Protein AF-A0A7K4FVB5-F1 (afdb_monomer_lite)

pLDDT: mean 84.83, std 17.1, range [35.88, 98.69]

Sequence (310 aa):
MSTEQEVNKKIEEGVKEAFPMADNVDWNEVYQRIIYRYSTPHGLQHVKEELYKLEDEGEIIVHHIKPYNNPVKMQSLNGTPKVIPTNKLWQHKSCGQCGHIPGYPTSVFWMMNKMEIDYMDEPHQTSCTGWNYHASGASNPVALAGVYVRNMWRAYEIDYYPLIHCGTSFGHYKEIRNMIVLHKEIRDKLRPIMRKMDMDIVVPEEVVHYSEWLYTMSKKAVQQKKYDLSKVNAAVHTPCHVYKLVPEDTIYDPDVFQGRRPAAPSGTVQNFGAKLVDYSTWWDCCGFGFRHILTEREFSRSFALFKKVI

Radius of gyration: 21.55 Å; chains: 1; bounding box: 44×65×54 Å

Structure (mmCIF, N/CA/C/O backbone):
data_AF-A0A7K4FVB5-F1
#
_entry.id   AF-A0A7K4FVB5-F1
#
loop_
_atom_site.group_PDB
_atom_site.id
_atom_site.type_symbol
_atom_site.label_atom_id
_atom_site.label_alt_id
_atom_site.label_comp_id
_atom_site.label_asym_id
_atom_site.label_entity_id
_atom_site.label_seq_id
_atom_site.pdbx_PDB_ins_code
_atom_site.Cartn_x
_atom_site.Cartn_y
_atom_site.Cartn_z
_atom_site.occupancy
_atom_site.B_iso_or_equiv
_atom_site.auth_seq_id
_atom_site.auth_comp_id
_atom_site.auth_asym_id
_atom_site.auth_atom_id
_atom_site.pdbx_PDB_model_num
ATOM 1 N N . MET A 1 1 ? -12.949 45.606 27.754 1.00 52.50 1 MET A N 1
ATOM 2 C CA . MET A 1 1 ? -13.735 44.500 27.162 1.00 52.50 1 MET A CA 1
ATOM 3 C C . MET A 1 1 ? -14.277 44.816 25.762 1.00 52.50 1 MET A C 1
ATOM 5 O O . MET A 1 1 ? -14.695 43.878 25.110 1.00 52.50 1 MET A O 1
ATOM 9 N N . SER A 1 2 ? -14.237 46.061 25.254 1.00 55.31 2 SER A N 1
ATOM 10 C CA . SER A 1 2 ? -14.774 46.398 23.917 1.00 55.31 2 SER A CA 1
ATOM 11 C C . SER A 1 2 ? -13.782 46.262 22.750 1.00 55.31 2 SER A C 1
ATOM 13 O O . SER A 1 2 ? -14.207 46.065 21.622 1.00 55.31 2 SER A O 1
ATOM 15 N N . THR A 1 3 ? -12.471 46.308 22.993 1.00 63.00 3 THR A N 1
ATOM 16 C CA . THR A 1 3 ? -11.455 46.360 21.924 1.00 63.00 3 THR A CA 1
ATOM 17 C C . THR A 1 3 ? -11.178 45.018 21.248 1.00 63.00 3 THR A C 1
ATOM 19 O O . THR A 1 3 ? -10.959 44.973 20.046 1.00 63.00 3 THR A O 1
ATOM 22 N N . GLU A 1 4 ? -11.221 43.910 21.983 1.00 53.75 4 GLU A N 1
ATOM 23 C CA . GLU A 1 4 ? -10.945 42.576 21.426 1.00 53.75 4 GLU A CA 1
ATOM 24 C C . GLU A 1 4 ? -12.137 42.039 20.617 1.00 53.75 4 GLU A C 1
ATOM 26 O O . GLU A 1 4 ? -11.970 41.422 19.567 1.00 53.75 4 GLU A O 1
ATOM 31 N N . GLN A 1 5 ? -13.358 42.366 21.051 1.00 54.12 5 GLN A N 1
ATOM 32 C CA . GLN A 1 5 ? -14.588 42.036 20.330 1.00 54.12 5 GLN A CA 1
ATOM 33 C C . GLN A 1 5 ? -14.752 42.868 19.052 1.00 54.12 5 GLN A C 1
ATOM 35 O O . GLN A 1 5 ? -15.196 42.331 18.042 1.00 54.12 5 GLN A O 1
ATOM 40 N N . GLU A 1 6 ? -14.354 44.145 19.052 1.00 58.22 6 GLU A N 1
ATOM 41 C CA . GLU A 1 6 ? -14.359 44.971 17.835 1.00 58.22 6 GLU A CA 1
ATOM 42 C C . GLU A 1 6 ? -13.301 44.541 16.815 1.00 58.22 6 GLU A C 1
ATOM 44 O O . GLU A 1 6 ? -13.562 44.588 15.613 1.00 58.22 6 GLU A O 1
ATOM 49 N N . VAL A 1 7 ? -12.128 44.092 17.273 1.00 60.19 7 VAL A N 1
ATOM 50 C CA . VAL A 1 7 ? -11.082 43.563 16.385 1.00 60.19 7 VAL A CA 1
ATOM 51 C C . VAL A 1 7 ? -11.521 42.232 15.774 1.00 60.19 7 VAL A C 1
ATOM 53 O O . VAL A 1 7 ? -11.443 42.081 14.558 1.00 60.19 7 VAL A O 1
ATOM 56 N N . ASN A 1 8 ? -12.080 41.316 16.570 1.00 55.56 8 ASN A N 1
ATOM 57 C CA . ASN A 1 8 ? -12.595 40.043 16.054 1.00 55.56 8 ASN A CA 1
ATOM 58 C C . ASN A 1 8 ? -13.759 40.238 15.078 1.00 55.56 8 ASN A C 1
ATOM 60 O O . ASN A 1 8 ? -13.794 39.593 14.036 1.00 55.56 8 ASN A O 1
ATOM 64 N N . LYS A 1 9 ? -14.660 41.185 15.354 1.00 60.12 9 LYS A N 1
ATOM 65 C CA . LYS A 1 9 ? -15.794 41.478 14.475 1.00 60.12 9 LYS A CA 1
ATOM 66 C C . LYS A 1 9 ? -15.364 42.098 13.140 1.00 60.12 9 LYS A C 1
ATOM 68 O O . LYS A 1 9 ? -15.872 41.701 12.100 1.00 60.12 9 LYS A O 1
ATOM 73 N N . LYS A 1 10 ? -14.382 43.009 13.141 1.00 61.38 10 LYS A N 1
ATOM 74 C CA . LYS A 1 10 ? -13.818 43.567 11.895 1.00 61.38 10 LYS A CA 1
ATOM 75 C C . LYS A 1 10 ? -13.057 42.527 11.071 1.00 61.38 10 LYS A C 1
ATOM 77 O O . LYS A 1 10 ? -13.060 42.609 9.846 1.00 61.38 10 LYS A O 1
ATOM 82 N N . ILE A 1 11 ? -12.425 41.557 11.730 1.00 50.28 11 ILE A N 1
ATOM 83 C CA . ILE A 1 11 ? -11.783 40.421 11.062 1.00 50.28 11 ILE A CA 1
ATOM 84 C C . ILE A 1 11 ? -12.850 39.500 10.447 1.00 50.28 11 ILE A C 1
ATOM 86 O O . ILE A 1 11 ? -12.731 39.151 9.279 1.00 50.28 11 ILE A O 1
ATOM 90 N N . GLU A 1 12 ? -13.926 39.172 11.168 1.00 51.28 12 GLU A N 1
ATOM 91 C CA . GLU A 1 12 ? -15.038 38.357 10.647 1.00 51.28 12 GLU A CA 1
ATOM 92 C C . GLU A 1 12 ? -15.775 39.020 9.473 1.00 51.28 12 GLU A C 1
ATOM 94 O O . GLU A 1 12 ? -16.108 38.356 8.490 1.00 51.28 12 GLU A O 1
ATOM 99 N N . GLU A 1 13 ? -16.014 40.329 9.547 1.00 56.88 13 GLU A N 1
ATOM 100 C CA . GLU A 1 13 ? -16.689 41.089 8.489 1.00 56.88 13 GLU A CA 1
ATOM 101 C C . GLU A 1 13 ? -15.798 41.231 7.242 1.00 56.88 13 GLU A C 1
ATOM 103 O O . GLU A 1 13 ? -16.275 41.001 6.131 1.00 56.88 13 GLU A O 1
ATOM 108 N N . GLY A 1 14 ? -14.489 41.471 7.410 1.00 51.47 14 GLY A N 1
ATOM 109 C CA . GLY A 1 14 ? -13.530 41.480 6.297 1.00 51.47 14 GLY A CA 1
ATOM 110 C C . GLY A 1 14 ? -13.346 40.108 5.632 1.00 51.47 14 GLY A C 1
ATOM 111 O O . GLY A 1 14 ? -13.162 40.026 4.418 1.00 51.47 14 GLY A O 1
ATOM 112 N N . VAL A 1 15 ? -13.453 39.020 6.402 1.00 41.53 15 VAL A N 1
ATOM 113 C CA . VAL A 1 15 ? -13.413 37.637 5.890 1.00 41.53 15 VAL A CA 1
ATOM 114 C C . VAL A 1 15 ? -14.676 37.298 5.088 1.00 41.53 15 VAL A C 1
ATOM 116 O O . VAL A 1 15 ? -14.574 36.688 4.024 1.00 41.53 15 VAL A O 1
ATOM 119 N N . LYS A 1 16 ? -15.858 37.737 5.541 1.00 45.44 16 LYS A N 1
ATOM 120 C CA . LYS A 1 16 ? -17.133 37.534 4.827 1.00 45.44 16 LYS A CA 1
ATOM 121 C C . LYS A 1 16 ? -17.240 38.325 3.527 1.00 45.44 16 LYS A C 1
ATOM 123 O O . LYS A 1 16 ? -17.799 37.817 2.558 1.00 45.44 16 LYS A O 1
ATOM 128 N N . GLU A 1 17 ? -16.729 39.552 3.504 1.00 44.94 17 GLU A N 1
ATOM 129 C CA . GLU A 1 17 ? -16.815 40.429 2.332 1.00 44.94 17 GLU A CA 1
ATOM 130 C C . GLU A 1 17 ? -15.841 40.003 1.219 1.00 44.94 17 GLU A C 1
ATOM 132 O O . GLU A 1 17 ? -16.181 40.071 0.038 1.00 44.94 17 GLU A O 1
ATOM 137 N N . ALA A 1 18 ? -14.666 39.475 1.581 1.00 37.28 18 ALA A N 1
ATOM 138 C CA . ALA A 1 18 ? -13.699 38.939 0.623 1.00 37.28 18 ALA A CA 1
ATOM 139 C C . ALA A 1 18 ? -14.075 37.542 0.083 1.00 37.28 18 ALA A C 1
ATOM 141 O O . ALA A 1 18 ? -13.682 37.194 -1.032 1.00 37.28 18 ALA A O 1
ATOM 142 N N . PHE A 1 19 ? -14.841 36.746 0.844 1.00 35.88 19 PHE A N 1
ATOM 143 C CA . PHE A 1 19 ? -15.205 35.371 0.488 1.00 35.88 19 PHE A CA 1
ATOM 144 C C . PHE A 1 19 ? -16.636 35.019 0.945 1.00 35.88 19 PHE A C 1
ATOM 146 O O . PHE A 1 19 ? -16.828 34.436 2.015 1.00 35.88 19 PHE A O 1
ATOM 153 N N . PRO A 1 20 ? -17.666 35.275 0.120 1.00 43.72 20 PRO A N 1
ATOM 154 C CA . PRO A 1 20 ? -19.070 35.128 0.525 1.00 43.72 20 PRO A CA 1
ATOM 155 C C . PRO A 1 20 ? -19.542 33.677 0.781 1.00 43.72 20 PRO A C 1
ATOM 157 O O . PRO A 1 20 ? -20.712 33.470 1.086 1.00 43.72 20 PRO A O 1
ATOM 160 N N . MET A 1 21 ? -18.658 32.671 0.677 1.00 41.59 21 MET A N 1
ATOM 161 C CA . MET A 1 21 ? -18.932 31.242 0.940 1.00 41.59 21 MET A CA 1
ATOM 162 C C . MET A 1 21 ? -17.922 30.603 1.930 1.00 41.59 21 MET A C 1
ATOM 164 O O . MET A 1 21 ? -17.774 29.383 1.967 1.00 41.59 21 MET A O 1
ATOM 168 N N . ALA A 1 22 ? -17.218 31.416 2.731 1.00 40.19 22 ALA A N 1
ATOM 169 C CA . ALA A 1 22 ? -16.120 31.013 3.626 1.00 40.19 22 ALA A CA 1
ATOM 170 C C . ALA A 1 22 ? -16.503 30.268 4.922 1.00 40.19 22 ALA A C 1
ATOM 172 O O . ALA A 1 22 ? -15.616 29.924 5.701 1.00 40.19 22 ALA A O 1
ATOM 173 N N . ASP A 1 23 ? -17.774 29.937 5.156 1.00 44.25 23 ASP A N 1
ATOM 174 C CA . ASP A 1 23 ? -18.163 29.181 6.360 1.00 44.25 23 ASP A CA 1
ATOM 175 C C . ASP A 1 23 ? -17.651 27.721 6.356 1.00 44.25 23 ASP A C 1
ATOM 177 O O . ASP A 1 23 ? -17.775 27.013 7.353 1.00 44.25 23 ASP A O 1
ATOM 181 N N . ASN A 1 24 ? -17.010 27.268 5.271 1.00 45.16 24 ASN A N 1
ATOM 182 C CA . ASN A 1 24 ? -16.438 25.929 5.144 1.00 45.16 24 ASN A CA 1
ATOM 183 C C . ASN A 1 24 ? -14.957 25.957 4.719 1.00 45.16 24 ASN A C 1
ATOM 185 O O . ASN A 1 24 ? -14.620 25.548 3.616 1.00 45.16 24 ASN A O 1
ATOM 189 N N . VAL A 1 25 ? -14.091 26.353 5.660 1.00 40.66 25 VAL A N 1
ATOM 190 C CA . VAL A 1 25 ? -12.654 26.001 5.766 1.00 40.66 25 VAL A CA 1
ATOM 191 C C . VAL A 1 25 ? -11.723 26.498 4.640 1.00 40.66 25 VAL A C 1
ATOM 193 O O . VAL A 1 25 ? -11.871 26.154 3.471 1.00 40.66 25 VAL A O 1
ATOM 196 N N . ASP A 1 26 ? -10.666 27.228 5.015 1.00 44.72 26 ASP A N 1
ATOM 197 C CA . ASP A 1 26 ? -9.562 27.577 4.109 1.00 44.72 26 ASP A CA 1
ATOM 198 C C . ASP A 1 26 ? -8.655 26.361 3.856 1.00 44.72 26 ASP A C 1
ATOM 200 O O . ASP A 1 26 ? -7.779 26.001 4.649 1.00 44.72 26 ASP A O 1
ATOM 204 N N . TRP A 1 27 ? -8.900 25.705 2.724 1.00 43.47 27 TRP A N 1
ATOM 205 C CA . TRP A 1 27 ? -8.143 24.551 2.262 1.00 43.47 27 TRP A CA 1
ATOM 206 C C . TRP A 1 27 ? -6.742 24.899 1.768 1.00 43.47 27 TRP A C 1
ATOM 208 O O . TRP A 1 27 ? -5.901 24.006 1.774 1.00 43.47 27 TRP A O 1
ATOM 218 N N . ASN A 1 28 ? -6.442 26.146 1.393 1.00 39.09 28 ASN A N 1
ATOM 219 C CA . ASN A 1 28 ? -5.178 26.474 0.734 1.00 39.09 28 ASN A CA 1
ATOM 220 C C . ASN A 1 28 ? -3.990 26.508 1.703 1.00 39.09 28 ASN A C 1
ATOM 222 O O . ASN A 1 28 ? -2.900 26.088 1.321 1.00 39.09 28 ASN A O 1
ATOM 226 N N . GLU A 1 29 ? -4.164 26.894 2.969 1.00 38.34 29 GLU A N 1
ATOM 227 C CA . GLU A 1 29 ? -3.054 26.878 3.937 1.00 38.34 29 GLU A CA 1
ATOM 228 C C . GLU A 1 29 ? -2.719 25.457 4.444 1.00 38.34 29 GLU A C 1
ATOM 230 O O . GLU A 1 29 ? -1.552 25.121 4.677 1.00 38.34 29 GLU A O 1
ATOM 235 N N . VAL A 1 30 ? -3.732 24.586 4.551 1.00 40.66 30 VAL A N 1
ATOM 236 C CA . VAL A 1 30 ? -3.574 23.162 4.905 1.00 40.66 30 VAL A CA 1
ATOM 237 C C . VAL A 1 30 ? -3.004 22.366 3.726 1.00 40.66 30 VAL A C 1
ATOM 239 O O . VAL A 1 30 ? -2.099 21.551 3.923 1.00 40.66 30 VAL A O 1
ATOM 242 N N . TYR A 1 31 ? -3.457 22.652 2.499 1.00 41.16 31 TYR A N 1
ATOM 243 C CA . TYR A 1 31 ? -2.903 22.074 1.271 1.00 41.16 31 TYR A CA 1
ATOM 244 C C . TYR A 1 31 ? -1.426 22.422 1.096 1.00 41.16 31 TYR A C 1
ATOM 246 O O . TYR A 1 31 ? -0.596 21.538 0.886 1.00 41.16 31 TYR A O 1
ATOM 254 N N . GLN A 1 32 ? -1.078 23.706 1.207 1.00 38.47 32 GLN A N 1
ATOM 255 C CA . GLN A 1 32 ? 0.267 24.190 0.898 1.00 38.47 32 GLN A CA 1
ATOM 256 C C . GLN A 1 32 ? 1.310 23.666 1.895 1.00 38.47 32 GLN A C 1
ATOM 258 O O . GLN A 1 32 ? 2.417 23.318 1.493 1.00 38.47 32 GLN A O 1
ATOM 263 N N . ARG A 1 33 ? 0.971 23.511 3.184 1.00 36.84 33 ARG A N 1
ATOM 264 C CA . ARG A 1 33 ? 1.915 23.013 4.207 1.00 36.84 33 ARG A CA 1
ATOM 265 C C . ARG A 1 33 ? 2.144 21.495 4.173 1.00 36.84 33 ARG A C 1
ATOM 267 O O . ARG A 1 33 ? 3.200 21.043 4.622 1.00 36.84 33 ARG A O 1
ATOM 274 N N . ILE A 1 34 ? 1.189 20.711 3.664 1.00 41.38 34 ILE A N 1
ATOM 275 C CA . ILE A 1 34 ? 1.280 19.239 3.588 1.00 41.38 34 ILE A CA 1
ATOM 276 C C . ILE A 1 34 ? 1.923 18.791 2.269 1.00 41.38 34 ILE A C 1
ATOM 278 O O . ILE A 1 34 ? 2.768 17.895 2.286 1.00 41.38 34 ILE A O 1
ATOM 282 N N . ILE A 1 35 ? 1.582 19.445 1.155 1.00 42.50 35 ILE A N 1
ATOM 283 C CA . ILE A 1 35 ? 2.110 19.125 -0.176 1.00 42.50 35 ILE A CA 1
ATOM 284 C C . ILE A 1 35 ? 3.575 19.576 -0.290 1.00 42.50 35 ILE A C 1
ATOM 286 O O . ILE A 1 35 ? 4.452 18.736 -0.457 1.00 42.50 35 ILE A O 1
ATOM 290 N N . TYR A 1 36 ? 3.911 20.849 -0.045 1.00 39.25 36 TYR A N 1
ATOM 291 C CA . TYR A 1 36 ? 5.280 21.344 -0.298 1.00 39.25 36 TYR A CA 1
ATOM 292 C C . TYR A 1 36 ? 6.390 20.712 0.553 1.00 39.25 36 TYR A C 1
ATOM 294 O O . TYR A 1 36 ? 7.561 20.793 0.182 1.00 39.25 36 TYR A O 1
ATOM 302 N N . ARG A 1 37 ? 6.064 20.099 1.698 1.00 36.06 37 ARG A N 1
ATOM 303 C CA . ARG A 1 37 ? 7.072 19.483 2.575 1.00 36.06 37 ARG A CA 1
ATOM 304 C C . ARG A 1 37 ? 7.257 17.981 2.336 1.00 36.06 37 ARG A C 1
ATOM 306 O O . ARG A 1 37 ? 8.295 17.456 2.734 1.00 36.06 37 ARG A O 1
ATOM 313 N N . TYR A 1 38 ? 6.282 17.300 1.724 1.00 38.09 38 TYR A N 1
ATOM 314 C CA . TYR A 1 38 ? 6.246 15.831 1.660 1.00 38.09 38 TYR A CA 1
ATOM 315 C C . TYR A 1 38 ? 5.688 15.232 0.356 1.00 38.09 38 TYR A C 1
ATOM 317 O O . TYR A 1 38 ? 5.729 14.013 0.212 1.00 38.09 38 TYR A O 1
ATOM 325 N N . SER A 1 39 ? 5.179 16.013 -0.601 1.00 40.91 39 SER A N 1
ATOM 326 C CA . SER A 1 39 ? 4.776 15.476 -1.905 1.00 40.91 39 SER A CA 1
ATOM 327 C C . SER A 1 39 ? 5.987 15.328 -2.824 1.00 40.91 39 SER A C 1
ATOM 329 O O . SER A 1 39 ? 6.959 16.082 -2.755 1.00 40.91 39 SER A O 1
ATOM 331 N N . THR A 1 40 ? 5.916 14.371 -3.750 1.00 50.12 40 THR A N 1
ATOM 332 C CA . THR A 1 40 ? 6.747 14.403 -4.955 1.00 50.12 40 THR A CA 1
ATOM 333 C C . THR A 1 40 ? 6.664 15.800 -5.587 1.00 50.12 40 THR A C 1
ATOM 335 O O . THR A 1 40 ? 5.553 16.334 -5.643 1.00 50.12 40 THR A O 1
ATOM 338 N N . PRO A 1 41 ? 7.767 16.385 -6.096 1.00 47.06 41 PRO A N 1
ATOM 339 C CA . PRO A 1 41 ? 7.789 17.742 -6.668 1.00 47.06 41 PRO A CA 1
ATOM 340 C C . PRO A 1 41 ? 6.738 18.010 -7.760 1.00 47.06 41 PRO A C 1
ATOM 342 O O . PRO A 1 41 ? 6.491 19.159 -8.108 1.00 47.06 41 PRO A O 1
ATOM 345 N N . HIS A 1 42 ? 6.119 16.951 -8.286 1.00 54.72 42 HIS A N 1
ATOM 346 C CA . HIS A 1 42 ? 5.148 16.984 -9.369 1.00 54.72 42 HIS A CA 1
ATOM 347 C C . HIS A 1 42 ? 3.710 16.569 -8.965 1.00 54.72 42 HIS A C 1
ATOM 349 O O . HIS A 1 42 ? 2.812 16.635 -9.797 1.00 54.72 42 HIS A O 1
ATOM 355 N N . GLY A 1 43 ? 3.463 16.156 -7.710 1.00 76.12 43 GLY A N 1
ATOM 356 C CA . GLY A 1 43 ? 2.157 15.638 -7.246 1.00 76.12 43 GLY A CA 1
ATOM 357 C C . GLY A 1 43 ? 1.794 14.242 -7.791 1.00 76.12 43 GLY A C 1
ATOM 358 O O . GLY A 1 43 ? 2.387 13.765 -8.759 1.00 76.12 43 GLY A O 1
ATOM 359 N N . LEU A 1 44 ? 0.836 13.542 -7.165 1.00 83.50 44 LEU A N 1
ATOM 360 C CA . LEU A 1 44 ? 0.438 12.177 -7.570 1.00 83.50 44 LEU A CA 1
ATOM 361 C C . LEU A 1 44 ? -0.184 12.128 -8.974 1.00 83.50 44 LEU A C 1
ATOM 363 O O . LEU A 1 44 ? 0.009 11.156 -9.703 1.00 83.50 44 LEU A O 1
ATOM 367 N N . GLN A 1 45 ? -0.929 13.169 -9.348 1.00 85.25 45 GLN A N 1
ATOM 368 C CA . GLN A 1 45 ? -1.617 13.244 -10.636 1.00 85.25 45 GLN A CA 1
ATOM 369 C C . GLN A 1 45 ? -0.627 13.199 -11.806 1.00 85.25 45 GLN A C 1
ATOM 371 O O . GLN A 1 45 ? -0.800 12.393 -12.714 1.00 85.25 45 GLN A O 1
ATOM 376 N N . HIS A 1 46 ? 0.459 13.974 -11.728 1.00 88.19 46 HIS A N 1
ATOM 377 C CA . HIS A 1 46 ? 1.520 13.932 -12.732 1.00 88.19 46 HIS A CA 1
ATOM 378 C C . HIS A 1 46 ? 2.153 12.544 -12.831 1.00 88.19 46 HIS A C 1
ATOM 380 O O . HIS A 1 46 ? 2.347 12.036 -13.927 1.00 88.19 46 HIS A O 1
ATOM 386 N N . VAL A 1 47 ? 2.426 11.887 -11.695 1.00 90.69 47 VAL A N 1
ATOM 387 C CA . VAL A 1 47 ? 2.973 10.521 -11.709 1.00 90.69 47 VAL A CA 1
ATOM 388 C C . VAL A 1 47 ? 2.031 9.560 -12.440 1.00 90.69 47 VAL A C 1
ATOM 390 O O . VAL A 1 47 ? 2.504 8.716 -13.191 1.00 90.69 47 VAL A O 1
ATOM 393 N N . LYS A 1 48 ? 0.711 9.671 -12.250 1.00 91.75 48 LYS A N 1
ATOM 394 C CA . LYS A 1 48 ? -0.260 8.831 -12.969 1.00 91.75 48 LYS A CA 1
ATOM 395 C C . LYS A 1 48 ? -0.306 9.146 -14.465 1.00 91.75 48 LYS A C 1
ATOM 397 O O . LYS A 1 48 ? -0.382 8.227 -15.268 1.00 91.75 48 LYS A O 1
ATOM 402 N N . GLU A 1 49 ? -0.235 10.416 -14.847 1.00 94.44 49 GLU A N 1
ATOM 403 C CA . GLU A 1 49 ? -0.184 10.816 -16.258 1.00 94.44 49 GLU A CA 1
ATOM 404 C C . GLU A 1 49 ? 1.073 10.285 -16.952 1.00 94.44 49 GLU A C 1
ATOM 406 O O . GLU A 1 49 ? 0.977 9.696 -18.025 1.00 94.44 49 GLU A O 1
ATOM 411 N N . GLU A 1 50 ? 2.241 10.428 -16.323 1.00 96.19 50 GLU A N 1
ATOM 412 C CA . GLU A 1 50 ? 3.494 9.876 -16.845 1.00 96.19 50 GLU A CA 1
ATOM 413 C C . GLU A 1 50 ? 3.482 8.342 -16.869 1.00 96.19 50 GLU A C 1
ATOM 415 O O . GLU A 1 50 ? 4.012 7.749 -17.802 1.00 96.19 50 GLU A O 1
ATOM 420 N N . LEU A 1 51 ? 2.838 7.681 -15.898 1.00 97.12 51 LEU A N 1
ATOM 421 C CA . LEU A 1 51 ? 2.657 6.226 -15.907 1.00 97.12 51 LEU A CA 1
ATOM 422 C C . LEU A 1 51 ? 1.958 5.765 -17.197 1.00 97.12 51 LEU A C 1
ATOM 424 O O . LEU A 1 51 ? 2.472 4.883 -17.877 1.00 97.12 51 LEU A O 1
ATOM 428 N N . TYR A 1 52 ? 0.826 6.379 -17.554 1.00 97.88 52 TYR A N 1
ATOM 429 C CA . TYR A 1 52 ? 0.079 5.991 -18.755 1.00 97.88 52 TYR A CA 1
ATOM 430 C C . TYR A 1 52 ? 0.790 6.389 -20.053 1.00 97.88 52 TYR A C 1
ATOM 432 O O . TYR A 1 52 ? 0.777 5.617 -21.004 1.00 97.88 52 TYR A O 1
ATOM 440 N N . LYS A 1 53 ? 1.499 7.527 -20.091 1.00 98.19 53 LYS A N 1
ATOM 441 C CA . LYS A 1 53 ? 2.345 7.868 -21.253 1.00 98.19 53 LYS A CA 1
ATOM 442 C C . LYS A 1 53 ? 3.411 6.805 -21.510 1.00 98.19 53 LYS A C 1
ATOM 444 O O . LYS A 1 53 ? 3.618 6.401 -22.647 1.00 98.19 53 LYS A O 1
ATOM 449 N N . LEU A 1 54 ? 4.073 6.332 -20.454 1.00 98.50 54 LEU A N 1
ATOM 450 C CA . LEU A 1 54 ? 5.084 5.282 -20.576 1.00 98.50 54 LEU A CA 1
ATOM 451 C C . LEU A 1 54 ? 4.492 3.945 -21.019 1.00 98.50 54 LEU A C 1
ATOM 453 O O . LEU A 1 54 ? 5.183 3.163 -21.667 1.00 98.50 54 LEU A O 1
ATOM 457 N N . GLU A 1 55 ? 3.244 3.660 -20.662 1.00 98.50 55 GLU A N 1
ATOM 458 C CA . GLU A 1 55 ? 2.535 2.495 -21.182 1.00 98.50 55 GLU A CA 1
ATOM 459 C C . GLU A 1 55 ? 2.254 2.620 -22.680 1.00 98.50 55 GLU A C 1
ATOM 461 O O . GLU A 1 55 ? 2.581 1.702 -23.432 1.00 98.50 55 GLU A O 1
ATOM 466 N N . ASP A 1 56 ? 1.731 3.768 -23.119 1.00 98.38 56 ASP A N 1
ATOM 467 C CA . ASP A 1 56 ? 1.458 4.052 -24.533 1.00 98.38 56 ASP A CA 1
ATOM 468 C C . ASP A 1 56 ? 2.737 3.972 -25.391 1.00 98.38 56 ASP A C 1
ATOM 470 O O . ASP A 1 56 ? 2.710 3.512 -26.534 1.00 98.38 56 ASP A O 1
ATOM 474 N N . GLU A 1 57 ? 3.879 4.376 -24.828 1.00 97.88 57 GLU A N 1
ATOM 475 C CA . GLU A 1 57 ? 5.208 4.273 -25.444 1.00 97.88 57 GLU A CA 1
ATOM 476 C C . GLU A 1 57 ? 5.801 2.848 -25.402 1.00 97.88 57 GLU A C 1
ATOM 478 O O . GLU A 1 57 ? 6.843 2.591 -26.011 1.00 97.88 57 GLU A O 1
ATOM 483 N N . GLY A 1 58 ? 5.170 1.905 -24.692 1.00 97.31 58 GLY A N 1
ATOM 484 C CA . GLY A 1 58 ? 5.676 0.542 -24.496 1.00 97.31 58 GLY A CA 1
ATOM 485 C C . GLY A 1 58 ? 6.903 0.456 -23.578 1.00 97.31 58 GLY A C 1
ATOM 486 O O . GLY A 1 58 ? 7.642 -0.531 -23.602 1.00 97.31 58 GLY A O 1
ATOM 487 N N . GLU A 1 59 ? 7.151 1.490 -22.772 1.00 97.81 59 GLU A N 1
ATOM 488 C CA . GLU A 1 59 ? 8.257 1.567 -21.816 1.00 97.81 59 GLU A CA 1
ATOM 489 C C . GLU A 1 59 ? 7.955 0.821 -20.505 1.00 97.81 59 GLU A C 1
ATOM 491 O O . GLU A 1 59 ? 8.869 0.344 -19.823 1.00 97.81 59 GLU A O 1
ATOM 496 N N . ILE A 1 60 ? 6.688 0.696 -20.130 1.00 98.38 60 ILE A N 1
ATOM 497 C CA . ILE A 1 60 ? 6.255 -0.103 -18.980 1.00 98.38 60 ILE A CA 1
ATOM 498 C C . ILE A 1 60 ? 4.956 -0.832 -19.310 1.00 98.38 60 ILE A C 1
ATOM 500 O O . ILE A 1 60 ? 4.235 -0.459 -20.226 1.00 98.38 60 ILE A O 1
ATOM 504 N N . ILE A 1 61 ? 4.642 -1.851 -18.520 1.00 98.69 61 ILE A N 1
ATOM 505 C CA . ILE A 1 61 ? 3.334 -2.503 -18.510 1.00 98.69 61 ILE A CA 1
ATOM 506 C C . ILE A 1 61 ? 2.571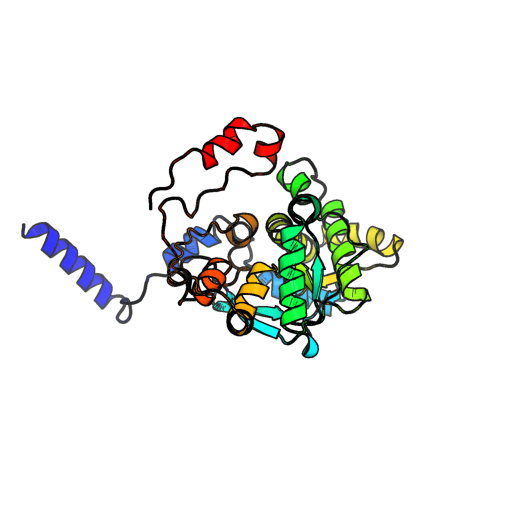 -1.979 -17.296 1.00 98.69 61 ILE A C 1
ATOM 508 O O . ILE A 1 61 ? 3.083 -2.084 -16.173 1.00 98.69 61 ILE A O 1
ATOM 512 N N . VAL A 1 62 ? 1.351 -1.469 -17.475 1.00 98.69 62 VAL A N 1
ATOM 513 C CA . VAL A 1 62 ? 0.503 -1.131 -16.332 1.00 98.69 62 VAL A CA 1
ATOM 514 C C . VAL A 1 62 ? -0.367 -2.329 -15.975 1.00 98.69 62 VAL A C 1
ATOM 516 O O . VAL A 1 62 ? -1.111 -2.889 -16.779 1.00 98.69 62 VAL A O 1
ATOM 519 N N . HIS A 1 63 ? -0.278 -2.761 -14.719 1.00 98.56 63 HIS A N 1
ATOM 520 C CA . HIS A 1 63 ? -1.236 -3.718 -14.186 1.00 98.56 63 HIS A CA 1
ATOM 521 C C . HIS A 1 63 ? -2.507 -2.945 -13.822 1.00 98.56 63 HIS A C 1
ATOM 523 O O . HIS A 1 63 ? -2.592 -2.346 -12.747 1.00 98.56 63 HIS A O 1
ATOM 529 N N . HIS A 1 64 ? -3.471 -2.946 -14.742 1.00 98.38 64 HIS A N 1
ATOM 530 C CA . HIS A 1 64 ? -4.765 -2.284 -14.582 1.00 98.38 64 HIS A CA 1
ATOM 531 C C . HIS A 1 64 ? -5.723 -3.031 -13.656 1.00 98.38 64 HIS A C 1
ATOM 533 O O . HIS A 1 64 ? -5.764 -4.265 -13.646 1.00 98.38 64 HIS A O 1
ATOM 539 N N . ILE A 1 65 ? -6.555 -2.283 -12.930 1.00 98.50 65 ILE A N 1
ATOM 540 C CA . ILE A 1 65 ? -7.709 -2.829 -12.226 1.00 98.50 65 ILE A CA 1
ATOM 541 C C . ILE A 1 65 ? -8.810 -3.060 -13.257 1.00 98.50 65 ILE A C 1
ATOM 543 O O . ILE A 1 65 ? -9.277 -2.147 -13.935 1.00 98.50 65 ILE A O 1
ATOM 547 N N . LYS A 1 66 ? -9.262 -4.304 -13.366 1.00 98.19 66 LYS A N 1
ATOM 548 C CA . LYS A 1 66 ? -10.270 -4.716 -14.343 1.00 98.19 66 LYS A CA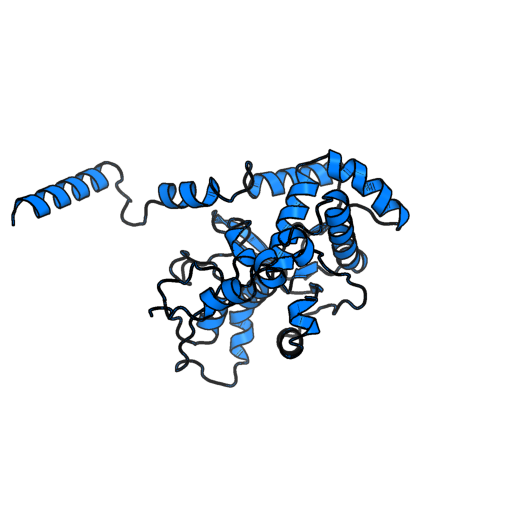 1
ATOM 549 C C . LYS A 1 66 ? -11.657 -4.808 -13.698 1.00 98.19 66 LYS A C 1
ATOM 551 O O . LYS A 1 66 ? -11.771 -4.888 -12.473 1.00 98.19 66 LYS A O 1
ATOM 556 N N . PRO A 1 67 ? -12.744 -4.861 -14.493 1.00 98.25 67 PRO A N 1
ATOM 557 C CA . PRO A 1 67 ? -14.104 -4.926 -13.954 1.00 98.25 67 PRO A CA 1
ATOM 558 C C . PRO A 1 67 ? -14.340 -6.077 -12.965 1.00 98.25 67 PRO A C 1
ATOM 560 O O . PRO A 1 67 ? -15.018 -5.886 -11.959 1.00 98.25 67 PRO A O 1
ATOM 563 N N . TYR A 1 68 ? -13.730 -7.249 -13.184 1.00 97.50 68 TYR A N 1
ATOM 564 C CA . TYR A 1 68 ? -13.872 -8.400 -12.278 1.00 97.50 68 TYR A CA 1
ATOM 565 C C . TYR A 1 68 ? -13.180 -8.222 -10.919 1.00 97.50 68 TYR A C 1
ATOM 567 O O . TYR A 1 68 ? -13.432 -8.997 -9.996 1.00 97.50 68 TYR A O 1
ATOM 575 N N . ASN A 1 69 ? -12.322 -7.208 -10.764 1.00 98.50 69 ASN A N 1
ATOM 576 C CA . ASN A 1 69 ? -11.778 -6.843 -9.462 1.00 98.50 69 ASN A CA 1
ATOM 577 C C . ASN A 1 69 ? -12.802 -6.101 -8.590 1.00 98.50 69 ASN A C 1
ATOM 579 O O . ASN A 1 69 ? -12.481 -5.764 -7.452 1.00 98.50 69 ASN A O 1
ATOM 583 N N . ASN A 1 70 ? -14.016 -5.838 -9.095 1.00 98.12 70 ASN A N 1
ATOM 584 C CA . ASN A 1 70 ? -15.071 -5.089 -8.409 1.00 98.12 70 ASN A CA 1
ATOM 585 C C . ASN A 1 70 ? -14.550 -3.757 -7.824 1.00 98.12 70 ASN A C 1
ATOM 587 O O . ASN A 1 70 ? -14.584 -3.562 -6.604 1.00 98.12 70 ASN A O 1
ATOM 591 N N . PRO A 1 71 ? -13.989 -2.862 -8.657 1.00 98.12 71 PRO A N 1
ATOM 592 C CA . PRO A 1 71 ? -13.357 -1.641 -8.178 1.00 98.12 71 PRO A CA 1
ATOM 593 C C . PRO A 1 71 ? -14.346 -0.700 -7.488 1.00 98.12 71 PRO A C 1
ATOM 595 O O . PRO A 1 71 ? -15.452 -0.465 -7.975 1.00 98.12 71 PRO A O 1
ATOM 598 N N . VAL A 1 72 ? -13.908 -0.090 -6.389 1.00 98.00 72 VAL A N 1
ATOM 599 C CA . VAL A 1 72 ? -14.637 0.964 -5.678 1.00 98.00 72 VAL A CA 1
ATOM 600 C C . VAL A 1 72 ? -13.789 2.228 -5.667 1.00 98.00 72 VAL A C 1
ATOM 602 O O . VAL A 1 72 ? -12.605 2.191 -5.339 1.00 98.00 72 VAL A O 1
ATOM 605 N N . LYS A 1 73 ? -14.391 3.362 -6.027 1.00 96.44 73 LYS A N 1
ATOM 606 C CA . LYS A 1 73 ? -13.723 4.665 -5.983 1.00 96.44 73 LYS A CA 1
ATOM 607 C C . LYS A 1 73 ? -13.808 5.239 -4.574 1.00 96.44 73 LYS A C 1
ATOM 609 O O . LYS A 1 73 ? -14.901 5.359 -4.029 1.00 96.44 73 LYS A O 1
ATOM 614 N N . MET A 1 74 ? -12.664 5.623 -4.028 1.00 93.12 74 MET A N 1
ATOM 615 C CA . MET A 1 74 ? -12.538 6.283 -2.732 1.00 93.12 74 MET A CA 1
ATOM 616 C C . MET A 1 74 ? -11.896 7.654 -2.919 1.00 93.12 74 MET A C 1
ATOM 618 O O . MET A 1 74 ? -11.043 7.836 -3.787 1.00 93.12 74 MET A O 1
ATOM 622 N N . GLN A 1 75 ? -12.295 8.629 -2.111 1.00 87.94 75 GLN A N 1
ATOM 623 C CA . GLN A 1 75 ? -11.731 9.971 -2.186 1.00 87.94 75 GLN A CA 1
ATOM 624 C C . GLN A 1 75 ? -10.284 9.971 -1.676 1.00 87.94 75 GLN A C 1
ATOM 626 O O . GLN A 1 75 ? -9.997 9.409 -0.621 1.00 87.94 75 GLN A O 1
ATOM 631 N N . SER A 1 76 ? -9.367 10.592 -2.420 1.00 84.12 76 SER A N 1
ATOM 632 C CA . SER A 1 76 ? -8.032 10.934 -1.914 1.00 84.12 76 SER A CA 1
ATOM 633 C C . SER A 1 76 ? -8.009 12.347 -1.332 1.00 84.12 76 SER A C 1
ATOM 635 O O . SER A 1 76 ? -8.982 13.094 -1.471 1.00 84.12 76 SER A O 1
ATOM 637 N N . LEU A 1 77 ? -6.884 12.732 -0.718 1.00 77.94 77 LEU A N 1
ATOM 638 C CA . LEU A 1 77 ? -6.705 14.072 -0.148 1.00 77.94 77 LEU A CA 1
ATOM 639 C C . LEU A 1 77 ? -7.048 15.178 -1.152 1.00 77.94 77 LEU A C 1
ATOM 641 O O . LEU A 1 77 ? -7.662 16.171 -0.771 1.00 77.94 77 LEU A O 1
ATOM 645 N N . ASN A 1 78 ? -6.709 14.965 -2.430 1.00 71.94 78 ASN A N 1
ATOM 646 C CA . ASN A 1 78 ? -6.827 15.994 -3.452 1.00 71.94 78 ASN A CA 1
ATOM 647 C C . ASN A 1 78 ? -8.130 15.945 -4.265 1.00 71.94 78 ASN A C 1
ATOM 649 O O . ASN A 1 78 ? -8.237 16.574 -5.315 1.00 71.94 78 ASN A O 1
ATOM 653 N N . GLY A 1 79 ? -9.113 15.155 -3.826 1.00 70.81 79 GLY A N 1
ATOM 654 C CA . GLY A 1 79 ? -10.389 14.977 -4.526 1.00 70.81 79 GLY A CA 1
ATOM 655 C C . GLY A 1 79 ? -10.329 14.029 -5.731 1.00 70.81 79 GLY A C 1
ATOM 656 O O . GLY A 1 79 ? -11.360 13.474 -6.107 1.00 70.81 79 GLY A O 1
ATOM 657 N N . THR A 1 80 ? -9.146 13.751 -6.290 1.00 77.25 80 THR A N 1
ATOM 658 C CA . THR A 1 80 ? -8.969 12.701 -7.306 1.00 77.25 80 THR A CA 1
ATOM 659 C C . THR A 1 80 ? -9.331 11.337 -6.710 1.00 77.25 80 THR A C 1
ATOM 661 O O . THR A 1 80 ? -8.778 10.966 -5.669 1.00 77.25 80 THR A O 1
ATOM 664 N N . PRO A 1 81 ? -10.239 10.558 -7.320 1.00 88.25 81 PRO A N 1
ATOM 665 C CA . PRO A 1 81 ? -10.605 9.261 -6.778 1.00 88.25 81 PRO A CA 1
ATOM 666 C C . PRO A 1 81 ? -9.444 8.272 -6.917 1.00 88.25 81 PRO A C 1
ATOM 668 O O . PRO A 1 81 ? -8.871 8.116 -7.994 1.00 88.25 81 PRO A O 1
ATOM 671 N N . LYS A 1 82 ? -9.139 7.569 -5.829 1.00 94.19 82 LYS A N 1
ATOM 672 C CA . LYS A 1 82 ? -8.303 6.370 -5.834 1.00 94.19 82 LYS A CA 1
ATOM 673 C C . LYS A 1 82 ? -9.188 5.151 -6.059 1.00 94.19 82 LYS A C 1
ATOM 675 O O . LYS A 1 82 ? -10.237 5.026 -5.422 1.00 94.19 82 LYS A O 1
ATOM 680 N N . VAL A 1 83 ? -8.784 4.256 -6.952 1.00 97.19 83 VAL A N 1
ATOM 681 C CA . VAL A 1 83 ? -9.550 3.039 -7.244 1.00 97.19 83 VAL A CA 1
ATOM 682 C C . VAL A 1 83 ? -9.052 1.892 -6.365 1.00 97.19 83 VAL A C 1
ATOM 684 O O . VAL A 1 83 ? -7.877 1.543 -6.378 1.00 97.19 83 VAL A O 1
ATOM 687 N N . ILE A 1 84 ? -9.947 1.304 -5.572 1.00 98.31 84 ILE A N 1
ATOM 688 C CA . ILE A 1 84 ? -9.646 0.177 -4.687 1.00 98.31 84 ILE A CA 1
ATOM 689 C C . ILE A 1 84 ? -10.261 -1.095 -5.295 1.00 98.31 84 ILE A C 1
ATOM 691 O O . ILE A 1 84 ? -11.489 -1.207 -5.334 1.00 98.31 84 ILE A O 1
ATOM 695 N N . PRO A 1 85 ? -9.457 -2.070 -5.759 1.00 98.31 85 PRO A N 1
ATOM 696 C CA . PRO A 1 85 ? -9.961 -3.370 -6.179 1.00 98.31 85 PRO A CA 1
ATOM 697 C C . PRO A 1 85 ? -10.425 -4.137 -4.945 1.00 98.31 85 PRO A C 1
ATOM 699 O O . PRO A 1 85 ? -9.714 -4.190 -3.942 1.00 98.31 85 PRO A O 1
ATOM 702 N N . THR A 1 86 ? -11.613 -4.733 -4.997 1.00 98.31 86 THR A N 1
ATOM 703 C CA . THR A 1 86 ? -12.195 -5.443 -3.851 1.00 98.31 86 THR A CA 1
ATOM 704 C C . THR A 1 86 ? -12.166 -6.963 -3.981 1.00 98.31 86 THR A C 1
ATOM 706 O O . THR A 1 86 ? -12.364 -7.642 -2.973 1.00 98.31 86 THR A O 1
ATOM 709 N N . ASN A 1 87 ? -11.862 -7.487 -5.172 1.00 98.31 87 ASN A N 1
ATOM 710 C CA . ASN A 1 87 ? -11.852 -8.911 -5.498 1.00 98.31 87 ASN A CA 1
ATOM 711 C C . ASN A 1 87 ? -10.669 -9.304 -6.407 1.00 98.31 87 ASN A C 1
ATOM 713 O O . ASN A 1 87 ? -10.070 -8.444 -7.058 1.00 98.31 87 ASN A O 1
ATOM 717 N N . LYS A 1 88 ? -10.354 -10.605 -6.462 1.00 98.31 88 LYS A N 1
ATOM 718 C CA . LYS A 1 88 ? -9.228 -11.195 -7.209 1.00 98.31 88 LYS A CA 1
ATOM 719 C C . LYS A 1 88 ? -7.892 -10.527 -6.862 1.00 98.31 88 LYS A C 1
ATOM 721 O O . LYS A 1 88 ? -7.267 -9.847 -7.678 1.00 98.31 88 LYS A O 1
ATOM 726 N N . LEU A 1 89 ? -7.497 -10.678 -5.596 1.00 98.50 89 LEU A N 1
ATOM 727 C CA . LEU A 1 89 ? -6.399 -9.931 -4.970 1.00 98.50 89 LEU A CA 1
ATOM 728 C C . LEU A 1 89 ? -5.171 -10.798 -4.675 1.00 98.50 89 LEU A C 1
ATOM 730 O O . LEU A 1 89 ? -5.273 -11.842 -4.039 1.00 98.50 89 LEU A O 1
ATOM 734 N N . TRP A 1 90 ? -3.995 -10.329 -5.066 1.00 98.06 90 TRP A N 1
ATOM 735 C CA . TRP A 1 90 ? -2.704 -10.937 -4.774 1.00 98.06 90 TRP A CA 1
ATOM 736 C C . TRP A 1 90 ? -2.161 -10.436 -3.435 1.00 98.06 90 TRP A C 1
ATOM 738 O O . TRP A 1 90 ? -1.902 -9.245 -3.262 1.00 98.06 90 TRP A O 1
ATOM 748 N N . GLN A 1 91 ? -1.999 -11.327 -2.461 1.00 95.81 91 GLN A N 1
ATOM 749 C CA . GLN A 1 91 ? -1.698 -10.944 -1.083 1.00 95.81 91 GLN A CA 1
ATOM 750 C C . GLN A 1 91 ? -0.191 -10.784 -0.866 1.00 95.81 91 GLN A C 1
ATOM 752 O O . GLN A 1 91 ? 0.517 -11.751 -0.591 1.00 95.81 91 GLN A O 1
ATOM 757 N N . HIS A 1 92 ? 0.299 -9.543 -0.914 1.00 95.19 92 HIS A N 1
ATOM 758 C CA . HIS A 1 92 ? 1.681 -9.234 -0.558 1.00 95.19 92 HIS A CA 1
ATOM 759 C C . HIS A 1 92 ? 1.858 -9.216 0.969 1.00 95.19 92 HIS A C 1
ATOM 761 O O . HIS A 1 92 ? 1.634 -8.200 1.645 1.00 95.19 92 HIS A O 1
ATOM 767 N N . LYS A 1 93 ? 2.342 -10.328 1.512 1.00 90.62 93 LYS A N 1
ATOM 768 C CA . LYS A 1 93 ? 2.647 -10.542 2.928 1.00 90.62 93 LYS A CA 1
ATOM 769 C C . LYS A 1 93 ? 3.801 -9.671 3.418 1.00 90.62 93 LYS A C 1
ATOM 771 O O . LYS A 1 93 ? 4.742 -9.333 2.701 1.00 90.62 93 LYS A O 1
ATOM 776 N N . SER A 1 94 ? 3.737 -9.327 4.697 1.00 89.69 94 SER A N 1
ATOM 777 C CA . SER A 1 94 ? 4.776 -8.608 5.431 1.00 89.69 94 SER A CA 1
ATOM 778 C C . SER A 1 94 ? 5.767 -9.578 6.075 1.00 89.69 94 SER A C 1
ATOM 780 O O . SER A 1 94 ? 5.350 -10.432 6.853 1.00 89.69 94 SER A O 1
ATOM 782 N N . CYS A 1 95 ? 7.077 -9.399 5.877 1.00 88.81 95 CYS A N 1
ATOM 783 C CA . CYS A 1 95 ? 8.080 -10.172 6.628 1.00 88.81 95 CYS A CA 1
ATOM 784 C C . CYS A 1 95 ? 7.942 -9.955 8.147 1.00 88.81 95 CYS A C 1
ATOM 786 O O . CYS A 1 95 ? 8.006 -10.899 8.929 1.00 88.81 95 CYS A O 1
ATOM 788 N N . GLY A 1 96 ? 7.708 -8.706 8.565 1.00 83.38 96 GLY A N 1
ATOM 789 C CA . GLY A 1 96 ? 7.513 -8.354 9.969 1.00 83.38 96 GLY A CA 1
ATOM 790 C C . GLY A 1 96 ? 6.175 -8.863 10.499 1.00 83.38 96 GLY A C 1
ATOM 791 O O . GLY A 1 96 ? 6.144 -9.728 11.367 1.00 83.38 96 GLY A O 1
ATOM 792 N N . GLN A 1 97 ? 5.063 -8.357 9.958 1.00 82.56 97 GLN A N 1
ATOM 793 C CA . GLN A 1 97 ? 3.734 -8.636 10.514 1.00 82.56 97 GLN A CA 1
ATOM 794 C C . GLN A 1 97 ? 3.295 -10.081 10.269 1.00 82.56 97 GLN A C 1
ATOM 796 O O . GLN A 1 97 ? 2.859 -10.733 11.207 1.00 82.56 97 GLN A O 1
ATOM 801 N N . CYS A 1 98 ? 3.432 -10.611 9.051 1.00 84.19 98 CYS A N 1
ATOM 802 C CA . CYS A 1 98 ? 2.973 -11.971 8.756 1.00 84.19 98 CYS A CA 1
ATOM 803 C C . CYS A 1 98 ? 3.923 -13.029 9.329 1.00 84.19 98 CYS A C 1
ATOM 805 O O . CYS A 1 98 ? 3.459 -14.096 9.713 1.00 84.19 98 CYS A O 1
ATOM 807 N N . GLY A 1 99 ? 5.224 -12.726 9.425 1.00 84.19 99 GLY A N 1
ATOM 808 C CA . GLY A 1 99 ? 6.215 -13.635 10.007 1.00 84.19 99 GLY A CA 1
ATOM 809 C C . GLY A 1 99 ? 6.187 -13.702 11.537 1.00 84.19 99 GLY A C 1
ATOM 810 O O . GLY A 1 99 ? 6.404 -14.772 12.094 1.00 84.19 99 GLY A O 1
ATOM 811 N N . HIS A 1 100 ? 5.899 -12.588 12.225 1.00 86.50 100 HIS A N 1
ATOM 812 C CA . HIS A 1 100 ? 5.969 -12.519 13.695 1.00 86.50 100 HIS A CA 1
ATOM 813 C C . HIS A 1 100 ? 4.596 -12.455 14.378 1.00 86.50 100 HIS A C 1
ATOM 815 O O . HIS A 1 100 ? 4.490 -12.747 15.566 1.00 86.50 100 HIS A O 1
ATOM 821 N N . ILE A 1 101 ? 3.542 -12.062 13.656 1.00 89.31 101 ILE A N 1
ATOM 822 C CA . ILE A 1 101 ? 2.183 -11.890 14.186 1.00 89.31 101 ILE A CA 1
ATOM 823 C C . ILE A 1 101 ? 1.206 -12.658 13.280 1.00 89.31 101 ILE A C 1
ATOM 825 O O . ILE A 1 101 ? 0.403 -12.050 12.570 1.00 89.31 101 ILE A O 1
ATOM 829 N N . PRO A 1 102 ? 1.236 -14.005 13.280 1.00 85.56 102 PRO A N 1
ATOM 830 C CA . PRO A 1 102 ? 0.467 -14.821 12.333 1.00 85.56 102 PRO A CA 1
ATOM 831 C C . PRO A 1 102 ? -1.053 -14.642 12.467 1.00 85.56 102 PRO A C 1
ATOM 833 O O . PRO A 1 102 ? -1.791 -14.846 11.502 1.00 85.56 102 PRO A O 1
ATOM 836 N N . GLY A 1 103 ? -1.541 -14.191 13.629 1.00 91.69 103 GLY A N 1
ATOM 837 C CA . GLY A 1 103 ? -2.953 -13.846 13.822 1.00 91.69 103 GLY A CA 1
ATOM 838 C C . GLY A 1 103 ? -3.437 -12.716 12.905 1.00 91.69 103 GLY A C 1
ATOM 839 O O . GLY A 1 103 ? -4.621 -12.659 12.579 1.00 91.69 103 GLY A O 1
ATOM 840 N N . TYR A 1 104 ? -2.535 -11.851 12.436 1.00 87.50 104 TYR A N 1
ATOM 841 C CA . TYR A 1 104 ? -2.871 -10.749 11.541 1.00 87.50 104 TYR A CA 1
ATOM 842 C C . TYR A 1 104 ? -3.269 -11.217 10.131 1.00 87.50 104 TYR A C 1
ATOM 844 O O . TYR A 1 104 ? -4.427 -10.998 9.765 1.00 87.50 104 TYR A O 1
ATOM 852 N N . PRO A 1 105 ? -2.405 -11.903 9.347 1.00 89.50 105 PRO A N 1
ATOM 853 C CA . PRO A 1 105 ? -2.816 -12.427 8.044 1.00 89.50 105 PRO A CA 1
ATOM 854 C C . PRO A 1 105 ? -3.963 -13.433 8.183 1.00 89.50 105 PRO A C 1
ATOM 856 O O . PRO A 1 105 ? -4.890 -13.401 7.382 1.00 89.50 105 PRO A O 1
ATOM 859 N N . THR A 1 106 ? -3.977 -14.240 9.253 1.00 92.44 106 THR A N 1
ATOM 860 C CA . THR A 1 106 ? -5.082 -15.174 9.526 1.00 92.44 106 THR A CA 1
ATOM 861 C C . THR A 1 106 ? -6.425 -14.450 9.649 1.00 92.44 106 THR A C 1
ATOM 863 O O . THR A 1 106 ? -7.414 -14.905 9.085 1.00 92.44 106 THR A O 1
ATOM 866 N N . SER A 1 107 ? -6.477 -13.305 10.338 1.00 92.19 107 SER A N 1
ATOM 867 C CA . SER A 1 107 ? -7.715 -12.524 10.487 1.00 92.19 107 SER A CA 1
ATOM 868 C C . SER A 1 107 ? -8.162 -11.886 9.170 1.00 92.19 107 SER A C 1
ATOM 870 O O . SER A 1 107 ? -9.355 -11.883 8.865 1.00 92.19 107 SER A O 1
ATOM 872 N N . VAL A 1 108 ? -7.214 -11.378 8.371 1.00 90.94 108 VAL A N 1
ATOM 873 C CA . VAL A 1 108 ? -7.503 -10.823 7.038 1.00 90.94 108 VAL A CA 1
ATOM 874 C C . VAL A 1 108 ? -8.085 -11.907 6.128 1.00 90.94 108 VAL A C 1
ATOM 876 O O . VAL A 1 108 ? -9.158 -11.711 5.561 1.00 90.94 108 VAL A O 1
ATOM 879 N N . PHE A 1 109 ? -7.440 -13.072 6.052 1.00 94.06 109 PHE A N 1
ATOM 880 C CA . PHE A 1 109 ? -7.896 -14.197 5.232 1.00 94.06 109 PHE A CA 1
ATOM 881 C C . PHE A 1 109 ? -9.210 -14.787 5.733 1.00 94.06 109 PHE A C 1
ATOM 883 O O . PHE A 1 109 ? -10.095 -15.081 4.937 1.00 94.06 109 PHE A O 1
ATOM 890 N N . TRP A 1 110 ? -9.398 -14.897 7.050 1.00 94.69 110 TRP A N 1
ATOM 891 C CA . TRP A 1 110 ? -10.674 -15.321 7.623 1.00 94.69 110 TRP A CA 1
ATOM 892 C C . TRP A 1 110 ? -11.821 -14.419 7.162 1.00 94.69 110 TRP A C 1
ATOM 894 O O . TRP A 1 110 ? -12.863 -14.912 6.737 1.00 94.69 110 TRP A O 1
ATOM 904 N N . MET A 1 111 ? -11.618 -13.103 7.191 1.00 93.44 111 MET A N 1
ATOM 905 C CA . MET A 1 111 ? -12.617 -12.136 6.750 1.00 93.44 111 MET A CA 1
ATOM 906 C C . MET A 1 111 ? -12.836 -12.168 5.231 1.00 93.44 111 MET A C 1
ATOM 908 O O . MET A 1 111 ? -13.978 -12.071 4.788 1.00 93.44 111 MET A O 1
ATOM 912 N N . MET A 1 112 ? -11.779 -12.345 4.433 1.00 95.81 112 MET A N 1
ATOM 913 C CA . MET A 1 112 ? -11.889 -12.540 2.981 1.00 95.81 112 MET A CA 1
ATOM 914 C C . MET A 1 112 ? -12.706 -13.789 2.645 1.00 95.81 112 MET A C 1
ATOM 916 O O . MET A 1 112 ? -13.673 -13.686 1.897 1.00 95.81 112 MET A O 1
ATOM 920 N N . ASN A 1 113 ? -12.409 -14.926 3.281 1.00 96.56 113 ASN A N 1
ATOM 921 C CA . ASN A 1 113 ? -13.169 -16.171 3.127 1.00 96.56 113 ASN A CA 1
ATOM 922 C C . ASN A 1 113 ? -14.638 -15.988 3.511 1.00 96.56 113 ASN A C 1
ATOM 924 O O . ASN A 1 113 ? -15.541 -16.444 2.819 1.00 96.56 113 ASN A O 1
ATOM 928 N N . LYS A 1 114 ? -14.892 -15.278 4.612 1.00 94.69 114 LYS A N 1
ATOM 929 C CA . LYS A 1 114 ? -16.242 -14.970 5.086 1.00 94.69 114 LYS A CA 1
ATOM 930 C C . LYS A 1 114 ? -17.045 -14.084 4.138 1.00 94.69 114 LYS A C 1
ATOM 932 O O . LYS A 1 114 ? -18.267 -14.189 4.105 1.00 94.69 114 LYS A O 1
ATOM 937 N N . MET A 1 115 ? -16.378 -13.205 3.400 1.00 95.38 115 MET A N 1
ATOM 938 C CA . MET A 1 115 ? -16.997 -12.335 2.401 1.00 95.38 115 MET A CA 1
ATOM 939 C C . MET A 1 115 ? -16.936 -12.908 0.979 1.00 95.38 115 MET A C 1
ATOM 941 O O . MET A 1 115 ? -17.361 -12.201 0.059 1.00 95.38 115 MET A O 1
ATOM 945 N N . GLU A 1 116 ? -16.429 -14.139 0.830 1.00 96.25 116 GLU A N 1
ATOM 946 C CA . GLU A 1 116 ? -16.244 -14.859 -0.437 1.00 96.25 116 GLU A CA 1
ATOM 947 C C . GLU A 1 116 ? -15.415 -14.057 -1.447 1.00 96.25 116 GLU A C 1
ATOM 949 O O . GLU A 1 116 ? -15.774 -13.895 -2.609 1.00 96.25 116 GLU A O 1
ATOM 954 N N . ILE A 1 117 ? -14.310 -13.490 -0.963 1.00 97.81 117 ILE A N 1
ATOM 955 C CA . ILE A 1 117 ? -13.364 -12.729 -1.775 1.00 97.81 117 ILE A CA 1
ATOM 956 C C . ILE A 1 117 ? -12.376 -13.699 -2.408 1.00 97.81 117 ILE A C 1
ATOM 958 O O . ILE A 1 117 ? -11.750 -14.486 -1.703 1.00 97.81 117 ILE A O 1
ATOM 962 N N . ASP A 1 118 ? -12.209 -13.608 -3.722 1.00 98.25 118 ASP A N 1
ATOM 963 C CA . ASP A 1 118 ? -11.167 -14.316 -4.456 1.00 98.25 118 ASP A CA 1
ATOM 964 C C . ASP A 1 118 ? -9.814 -13.652 -4.176 1.00 98.25 118 ASP A C 1
ATOM 966 O O . ASP A 1 118 ? -9.618 -12.453 -4.413 1.00 98.25 118 ASP A O 1
ATOM 970 N N . TYR A 1 119 ? -8.874 -14.416 -3.631 1.00 97.69 119 TYR A N 1
ATOM 971 C CA . TYR A 1 119 ? -7.527 -13.945 -3.358 1.00 97.69 119 TYR A CA 1
ATOM 972 C C . TYR A 1 119 ? -6.499 -15.060 -3.540 1.00 97.69 119 TYR A C 1
ATOM 974 O O . TYR A 1 119 ? -6.774 -16.231 -3.293 1.00 97.69 119 TYR A O 1
ATOM 982 N N . MET A 1 120 ? -5.282 -14.664 -3.907 1.00 97.38 120 MET A N 1
ATOM 983 C CA . MET A 1 120 ? -4.116 -15.535 -3.967 1.00 97.38 120 MET A CA 1
ATOM 984 C C . MET A 1 120 ? -3.202 -15.249 -2.774 1.00 97.38 120 MET A C 1
ATOM 986 O O . MET A 1 120 ? -2.633 -14.158 -2.669 1.00 97.38 120 MET A O 1
ATOM 990 N N . ASP A 1 121 ? -3.048 -16.225 -1.877 1.00 94.62 121 ASP A N 1
ATOM 991 C CA . ASP A 1 121 ? -1.995 -16.204 -0.854 1.00 94.62 121 ASP A CA 1
ATOM 992 C C . ASP A 1 121 ? -0.659 -16.581 -1.504 1.00 94.62 121 ASP A C 1
ATOM 994 O O . ASP A 1 121 ? -0.372 -17.755 -1.715 1.00 94.62 121 ASP A O 1
ATOM 998 N N . GLU A 1 122 ? 0.144 -15.579 -1.862 1.00 90.25 122 GLU A N 1
ATOM 999 C CA . GLU A 1 122 ? 1.334 -15.768 -2.692 1.00 90.25 122 GLU A CA 1
ATOM 1000 C C . GLU A 1 122 ? 2.423 -16.620 -1.995 1.00 90.25 122 GLU A C 1
ATOM 1002 O O . GLU A 1 122 ? 3.008 -16.180 -0.994 1.00 90.25 122 GLU A O 1
ATOM 1007 N N . PRO A 1 123 ? 2.781 -17.805 -2.526 1.00 90.19 123 PRO A N 1
ATOM 1008 C CA . PRO A 1 123 ? 3.858 -18.629 -1.968 1.00 90.19 123 PRO A CA 1
ATOM 1009 C C . PRO A 1 123 ? 5.275 -18.171 -2.354 1.00 90.19 123 PRO A C 1
ATOM 1011 O O . PRO A 1 123 ? 6.240 -18.512 -1.673 1.00 90.19 123 PRO A O 1
ATOM 1014 N N . HIS A 1 124 ? 5.427 -17.405 -3.430 1.00 87.94 124 HIS A N 1
ATOM 1015 C CA . HIS A 1 124 ? 6.702 -17.074 -4.058 1.00 87.94 124 HIS A CA 1
ATOM 1016 C C . HIS A 1 124 ? 7.120 -15.614 -3.908 1.00 87.94 124 HIS A C 1
ATOM 1018 O O . HIS A 1 124 ? 8.118 -15.233 -4.509 1.00 87.94 124 HIS A O 1
ATOM 1024 N N . GLN A 1 125 ? 6.430 -14.761 -3.152 1.00 88.94 125 GLN A N 1
ATOM 1025 C CA . GLN A 1 125 ? 6.871 -13.373 -2.954 1.00 88.94 125 GLN A CA 1
ATOM 1026 C C . GLN A 1 125 ? 8.257 -13.292 -2.298 1.00 88.94 125 GLN A C 1
ATOM 1028 O O . GLN A 1 125 ? 8.687 -14.192 -1.578 1.00 88.94 125 GLN A O 1
ATOM 1033 N N . THR A 1 126 ? 8.938 -12.167 -2.490 1.00 90.69 126 THR A N 1
ATOM 1034 C CA . THR A 1 126 ? 10.167 -11.833 -1.760 1.00 90.69 126 THR A CA 1
ATOM 1035 C C . THR A 1 126 ? 9.902 -10.711 -0.754 1.00 90.69 126 THR A C 1
ATOM 1037 O O . THR A 1 126 ? 8.790 -10.189 -0.642 1.00 90.69 126 THR A O 1
ATOM 1040 N N . SER A 1 127 ? 10.922 -10.341 0.025 1.00 91.50 127 SER A N 1
ATOM 1041 C CA . SER A 1 127 ? 10.863 -9.140 0.864 1.00 91.50 127 SER A CA 1
ATOM 1042 C C . SER A 1 127 ? 10.629 -7.895 0.012 1.00 91.50 127 SER A C 1
ATOM 1044 O O . SER A 1 127 ? 11.165 -7.788 -1.081 1.00 91.50 127 SER A O 1
ATOM 1046 N N . CYS A 1 128 ? 9.916 -6.907 0.553 1.00 92.81 128 CYS A N 1
ATOM 1047 C CA . CYS A 1 128 ? 9.820 -5.583 -0.064 1.00 92.81 128 CYS A CA 1
ATOM 1048 C C . CYS A 1 128 ? 11.105 -4.756 0.048 1.00 92.81 128 CYS A C 1
ATOM 1050 O O . CYS A 1 128 ? 11.171 -3.688 -0.534 1.00 92.81 128 CYS A O 1
ATOM 1052 N N . THR A 1 129 ? 12.086 -5.170 0.860 1.00 91.19 129 THR A N 1
ATOM 1053 C CA . THR A 1 129 ? 13.314 -4.414 1.200 1.00 91.19 129 THR A CA 1
ATOM 1054 C C . THR A 1 129 ? 13.126 -3.068 1.916 1.00 91.19 129 THR A C 1
ATOM 1056 O O . THR A 1 129 ? 14.108 -2.501 2.394 1.00 91.19 129 THR A O 1
ATOM 1059 N N . GLY A 1 130 ? 11.886 -2.609 2.122 1.00 88.94 130 GLY A N 1
ATOM 1060 C CA . GLY A 1 130 ? 11.577 -1.299 2.707 1.00 88.94 130 GLY A CA 1
ATOM 1061 C C . GLY A 1 130 ? 12.181 -1.047 4.094 1.00 88.94 130 GLY A C 1
ATOM 1062 O O . GLY A 1 130 ? 12.630 0.060 4.370 1.00 88.94 130 GLY A O 1
ATOM 1063 N N . TRP A 1 131 ? 12.281 -2.068 4.955 1.00 86.50 131 TRP A N 1
ATOM 1064 C CA . TRP A 1 131 ? 12.968 -1.925 6.250 1.00 86.50 131 TRP A CA 1
ATOM 1065 C C . TRP A 1 131 ? 14.437 -1.538 6.082 1.00 86.50 131 TRP A C 1
ATOM 1067 O O . TRP A 1 131 ? 14.904 -0.617 6.742 1.00 86.50 131 TRP A O 1
ATOM 1077 N N . ASN A 1 132 ? 15.155 -2.228 5.191 1.00 84.44 132 ASN A N 1
ATOM 1078 C CA . ASN A 1 132 ? 16.572 -1.967 4.964 1.00 84.44 132 ASN A CA 1
ATOM 1079 C C . ASN A 1 132 ? 16.777 -0.627 4.243 1.00 84.44 132 ASN A C 1
ATOM 1081 O O . ASN A 1 132 ? 17.682 0.127 4.589 1.00 84.44 132 ASN A O 1
ATOM 1085 N N . TYR A 1 133 ? 15.901 -0.300 3.288 1.00 85.31 133 TYR A N 1
ATOM 1086 C CA . TYR A 1 133 ? 15.902 0.990 2.595 1.00 85.31 133 TYR A CA 1
ATOM 1087 C C . TYR A 1 133 ? 15.790 2.162 3.577 1.00 85.31 133 TYR A C 1
ATOM 1089 O O . TYR A 1 133 ? 16.684 3.003 3.661 1.00 85.31 133 TYR A O 1
ATOM 1097 N N . HIS A 1 134 ? 14.744 2.179 4.400 1.00 83.19 134 HIS A N 1
ATOM 1098 C CA . HIS A 1 134 ? 14.525 3.268 5.347 1.00 83.19 134 HIS A CA 1
ATOM 1099 C C . HIS A 1 134 ? 15.445 3.210 6.583 1.00 83.19 134 HIS A C 1
ATOM 1101 O O . HIS A 1 134 ? 15.536 4.183 7.331 1.00 83.19 134 HIS A O 1
ATOM 1107 N N . ALA A 1 135 ? 16.139 2.092 6.812 1.00 81.31 135 ALA A N 1
ATOM 1108 C CA . ALA A 1 135 ? 17.252 2.009 7.757 1.00 81.31 135 ALA A CA 1
ATOM 1109 C C . ALA A 1 135 ? 18.580 2.534 7.179 1.00 81.31 135 ALA A C 1
ATOM 1111 O O . ALA A 1 135 ? 19.596 2.492 7.868 1.00 81.31 135 ALA A O 1
ATOM 1112 N N . SER A 1 136 ? 18.584 3.014 5.929 1.00 78.00 136 SER A N 1
ATOM 1113 C CA . SER A 1 136 ? 19.784 3.433 5.190 1.00 78.00 136 SER A CA 1
ATOM 1114 C C . SER A 1 136 ? 20.784 2.300 4.909 1.00 78.00 136 SER A C 1
ATOM 1116 O O . SER A 1 136 ? 21.952 2.566 4.642 1.00 78.00 136 SER A O 1
ATOM 1118 N N . GLY A 1 137 ? 20.341 1.040 4.952 1.00 69.06 137 GLY A N 1
ATOM 1119 C CA . GLY A 1 137 ? 21.162 -0.135 4.645 1.00 69.06 137 GLY A CA 1
ATOM 1120 C C . GLY A 1 137 ? 20.984 -0.685 3.222 1.00 69.06 137 GLY A C 1
ATOM 1121 O O . GLY A 1 137 ? 21.751 -1.550 2.803 1.00 69.06 137 GLY A O 1
ATOM 1122 N N . ALA A 1 138 ? 20.007 -0.191 2.452 1.00 68.88 138 ALA A N 1
ATOM 1123 C CA . ALA A 1 138 ? 19.889 -0.433 1.011 1.00 68.88 138 ALA A CA 1
ATOM 1124 C C . ALA A 1 138 ? 19.769 0.898 0.262 1.00 68.88 138 ALA A C 1
ATOM 1126 O O . ALA A 1 138 ? 18.738 1.558 0.341 1.00 68.88 138 ALA A O 1
ATOM 1127 N N . SER A 1 139 ? 20.806 1.263 -0.492 1.00 70.62 139 SER A N 1
ATOM 1128 C CA . SER A 1 139 ? 20.908 2.580 -1.148 1.00 70.62 139 SER A CA 1
ATOM 1129 C C . SER A 1 139 ? 21.015 2.497 -2.671 1.00 70.62 139 SER A C 1
ATOM 1131 O O . SER A 1 139 ? 21.436 3.459 -3.300 1.00 70.62 139 SER A O 1
ATOM 1133 N N . ASN A 1 140 ? 20.684 1.351 -3.276 1.00 83.94 140 ASN A N 1
ATOM 1134 C CA . ASN A 1 140 ? 20.706 1.174 -4.730 1.00 83.94 140 ASN A CA 1
ATOM 1135 C C . ASN A 1 140 ? 19.270 1.209 -5.290 1.00 83.94 140 ASN A C 1
ATOM 1137 O O . ASN A 1 140 ? 18.567 0.200 -5.184 1.00 83.94 140 ASN A O 1
ATOM 1141 N N . PRO A 1 141 ? 18.838 2.320 -5.918 1.00 84.75 141 PRO A N 1
ATOM 1142 C CA . PRO A 1 141 ? 17.481 2.463 -6.447 1.00 84.75 141 PRO A CA 1
ATOM 1143 C C . PRO A 1 141 ? 17.101 1.406 -7.488 1.00 84.75 141 PRO A C 1
ATOM 1145 O O . PRO A 1 141 ? 15.969 0.937 -7.491 1.00 84.75 141 PRO A O 1
ATOM 1148 N N . VAL A 1 142 ? 18.047 0.968 -8.328 1.00 88.38 142 VAL A N 1
ATOM 1149 C CA . VAL A 1 142 ? 17.794 -0.061 -9.352 1.00 88.38 142 VAL A CA 1
ATOM 1150 C C . VAL A 1 142 ? 17.536 -1.421 -8.702 1.00 88.38 142 VAL A C 1
ATOM 1152 O O . VAL A 1 142 ? 16.653 -2.153 -9.137 1.00 88.38 142 VAL A O 1
ATOM 1155 N N . ALA A 1 143 ? 18.260 -1.755 -7.630 1.00 88.94 143 ALA A N 1
ATOM 1156 C CA . ALA A 1 143 ? 18.031 -2.996 -6.891 1.00 88.94 143 ALA A CA 1
ATOM 1157 C C . ALA A 1 143 ? 16.670 -2.992 -6.172 1.00 88.94 143 ALA A C 1
ATOM 1159 O O . ALA A 1 143 ? 15.946 -3.985 -6.228 1.00 88.94 143 ALA A O 1
ATOM 1160 N N . LEU A 1 144 ? 16.302 -1.868 -5.544 1.00 89.81 144 LEU A N 1
ATOM 1161 C CA . LEU A 1 144 ? 14.988 -1.693 -4.913 1.00 89.81 144 LEU A CA 1
ATOM 1162 C C . LEU A 1 144 ? 13.859 -1.819 -5.950 1.00 89.81 144 LEU A C 1
ATOM 1164 O O . LEU A 1 144 ? 12.899 -2.561 -5.738 1.00 89.81 144 LEU A O 1
ATOM 1168 N N . ALA A 1 145 ? 14.021 -1.167 -7.105 1.00 93.69 145 ALA A N 1
ATOM 1169 C CA . ALA A 1 145 ? 13.097 -1.264 -8.229 1.00 93.69 145 ALA A CA 1
ATOM 1170 C C . ALA A 1 145 ? 12.984 -2.695 -8.773 1.00 93.69 145 ALA A C 1
ATOM 1172 O O . ALA A 1 145 ? 11.877 -3.164 -9.016 1.00 93.69 145 ALA A O 1
ATOM 1173 N N . GLY A 1 146 ? 14.095 -3.428 -8.881 1.00 95.94 146 GLY A N 1
ATOM 1174 C CA . GLY A 1 146 ? 14.096 -4.829 -9.308 1.00 95.94 146 GLY A CA 1
ATOM 1175 C C . GLY A 1 146 ? 13.285 -5.738 -8.395 1.00 95.94 146 GLY A C 1
ATOM 1176 O O . GLY A 1 146 ? 12.493 -6.545 -8.874 1.00 95.94 146 GLY A O 1
ATOM 1177 N N . VAL A 1 147 ? 13.419 -5.576 -7.079 1.00 95.31 147 VAL A N 1
ATOM 1178 C CA . VAL A 1 147 ? 12.638 -6.366 -6.118 1.00 95.31 147 VAL A CA 1
ATOM 1179 C C . VAL A 1 147 ? 11.151 -6.006 -6.171 1.00 95.31 147 VAL A C 1
ATOM 1181 O O . VAL A 1 147 ? 10.306 -6.904 -6.166 1.00 95.31 147 VAL A O 1
ATOM 1184 N N . TYR A 1 148 ? 10.830 -4.713 -6.260 1.00 96.81 148 TYR A N 1
ATOM 1185 C CA . TYR A 1 148 ? 9.456 -4.244 -6.434 1.00 96.81 148 TYR A CA 1
ATOM 1186 C C . TYR A 1 148 ? 8.812 -4.826 -7.696 1.00 96.81 148 TYR A C 1
ATOM 1188 O O . TYR A 1 148 ? 7.794 -5.510 -7.593 1.00 96.81 148 TYR A O 1
ATOM 1196 N N . VAL A 1 149 ? 9.431 -4.616 -8.863 1.00 98.06 149 VAL A N 1
ATOM 1197 C CA . VAL A 1 149 ? 8.908 -5.084 -10.154 1.00 98.06 149 VAL A CA 1
ATOM 1198 C C . VAL A 1 149 ? 8.779 -6.595 -10.160 1.00 98.06 149 VAL A C 1
ATOM 1200 O O . VAL A 1 149 ? 7.760 -7.105 -10.602 1.00 98.06 149 VAL A O 1
ATOM 1203 N N . ARG A 1 150 ? 9.747 -7.330 -9.604 1.00 97.44 150 ARG A N 1
ATOM 1204 C CA . ARG A 1 150 ? 9.652 -8.787 -9.501 1.00 97.44 150 ARG A CA 1
ATOM 1205 C C . ARG A 1 150 ? 8.403 -9.218 -8.733 1.00 97.44 150 ARG A C 1
ATOM 1207 O O . ARG A 1 150 ? 7.736 -10.153 -9.154 1.00 97.44 150 ARG A O 1
ATOM 1214 N N . ASN A 1 151 ? 8.068 -8.561 -7.620 1.00 97.44 151 ASN A N 1
ATOM 1215 C CA . ASN A 1 151 ? 6.848 -8.873 -6.867 1.00 97.44 151 ASN A CA 1
ATOM 1216 C C . ASN A 1 151 ? 5.576 -8.465 -7.627 1.00 97.44 151 ASN A C 1
ATOM 1218 O O . ASN A 1 151 ? 4.621 -9.236 -7.649 1.00 97.44 151 ASN A O 1
ATOM 1222 N N . MET A 1 152 ? 5.565 -7.305 -8.289 1.00 98.06 152 MET A N 1
ATOM 1223 C CA . MET A 1 152 ? 4.424 -6.882 -9.114 1.00 98.06 152 MET A CA 1
ATOM 1224 C C . MET A 1 152 ? 4.221 -7.797 -10.332 1.00 98.06 152 MET A C 1
ATOM 1226 O O . MET A 1 152 ? 3.083 -8.081 -10.698 1.00 98.06 152 MET A O 1
ATOM 1230 N N . TRP A 1 153 ? 5.306 -8.328 -10.903 1.00 97.88 153 TRP A N 1
ATOM 1231 C CA . TRP A 1 153 ? 5.280 -9.316 -11.981 1.00 97.88 153 TRP A CA 1
ATOM 1232 C C . TRP A 1 153 ? 4.600 -10.603 -11.548 1.00 97.88 153 TRP A C 1
ATOM 1234 O O . TRP A 1 153 ? 3.743 -11.090 -12.272 1.00 97.88 153 TRP A O 1
ATOM 1244 N N . ARG A 1 154 ? 4.898 -11.103 -10.340 1.00 96.69 154 ARG A N 1
ATOM 1245 C CA . ARG A 1 154 ? 4.226 -12.290 -9.788 1.00 96.69 154 ARG A CA 1
ATOM 1246 C C . ARG A 1 154 ? 2.713 -12.120 -9.672 1.00 96.69 154 ARG A C 1
ATOM 1248 O O . ARG A 1 154 ? 1.984 -13.075 -9.904 1.00 96.69 154 ARG A O 1
ATOM 1255 N N . ALA A 1 155 ? 2.251 -10.921 -9.330 1.00 97.69 155 ALA A N 1
ATOM 1256 C CA . ALA A 1 155 ? 0.828 -10.603 -9.288 1.00 97.69 155 ALA A CA 1
ATOM 1257 C C . ALA A 1 155 ? 0.225 -10.539 -10.706 1.00 97.69 155 ALA A C 1
ATOM 1259 O O . ALA A 1 155 ? -0.830 -11.111 -10.975 1.00 97.69 155 ALA A O 1
ATOM 1260 N N . TYR A 1 156 ? 0.930 -9.869 -11.622 1.00 98.12 156 TYR A N 1
ATOM 1261 C CA . TYR A 1 156 ? 0.521 -9.673 -13.012 1.00 98.12 156 TYR A CA 1
ATOM 1262 C C . TYR A 1 156 ? 0.420 -10.980 -13.808 1.00 98.12 156 TYR A C 1
ATOM 1264 O O . TYR A 1 156 ? -0.582 -11.205 -14.478 1.00 98.12 156 TYR A O 1
ATOM 1272 N N . GLU A 1 157 ? 1.414 -11.865 -13.709 1.00 96.62 157 GLU A N 1
ATOM 1273 C CA . GLU A 1 157 ? 1.486 -13.089 -14.521 1.00 96.62 157 GLU A CA 1
ATOM 1274 C C . GLU A 1 157 ? 0.327 -14.066 -14.268 1.00 96.62 157 GLU A C 1
ATOM 1276 O O . GLU A 1 157 ? -0.059 -14.808 -15.169 1.00 96.62 157 GLU A O 1
ATOM 1281 N N . ILE A 1 158 ? -0.232 -14.063 -13.054 1.00 96.88 158 ILE A N 1
ATOM 1282 C CA . ILE A 1 158 ? -1.381 -14.896 -12.678 1.00 96.88 158 ILE A CA 1
ATOM 1283 C C . ILE A 1 158 ? -2.692 -14.108 -12.677 1.00 96.88 158 ILE A C 1
ATOM 1285 O O . ILE A 1 158 ? -3.735 -14.656 -12.326 1.00 96.88 158 ILE A O 1
ATOM 1289 N N . ASP A 1 159 ? -2.644 -12.832 -13.066 1.00 97.06 159 ASP A N 1
ATOM 1290 C CA . ASP A 1 159 ? -3.804 -11.963 -13.224 1.00 97.06 159 ASP A CA 1
ATOM 1291 C C . ASP A 1 159 ? -4.586 -11.696 -11.915 1.00 97.06 159 ASP A C 1
ATOM 1293 O O . ASP A 1 159 ? -5.821 -11.662 -11.898 1.00 97.06 159 ASP A O 1
ATOM 1297 N N . TYR A 1 160 ? -3.860 -11.494 -10.807 1.00 98.44 160 TYR A N 1
ATOM 1298 C CA . TYR A 1 160 ? -4.393 -11.073 -9.501 1.00 98.44 160 TYR A CA 1
ATOM 1299 C C . TYR A 1 160 ? -3.833 -9.707 -9.092 1.00 98.44 160 TYR A C 1
ATOM 1301 O O . TYR A 1 160 ? -2.627 -9.484 -9.143 1.00 98.44 160 TYR A O 1
ATOM 1309 N N . TYR A 1 161 ? -4.677 -8.799 -8.597 1.00 98.69 161 TYR A N 1
ATOM 1310 C CA . TYR A 1 161 ? -4.244 -7.426 -8.327 1.00 98.69 161 TYR A CA 1
ATOM 1311 C C . TYR A 1 161 ? -3.510 -7.282 -6.980 1.00 98.69 161 TYR A C 1
ATOM 1313 O O . TYR A 1 161 ? -4.042 -7.734 -5.964 1.00 98.69 161 TYR A O 1
ATOM 1321 N N . PRO A 1 162 ? -2.329 -6.640 -6.906 1.00 98.06 162 PRO A N 1
ATOM 1322 C CA . PRO A 1 162 ? -1.538 -6.572 -5.676 1.00 98.06 162 PRO A CA 1
ATOM 1323 C C . PRO A 1 162 ? -2.234 -5.825 -4.526 1.00 98.06 162 PRO A C 1
ATOM 1325 O O . PRO A 1 162 ? -2.605 -4.660 -4.648 1.00 98.06 162 PRO A O 1
ATOM 1328 N N . LEU A 1 163 ? -2.322 -6.481 -3.363 1.00 97.56 163 LEU A N 1
ATOM 1329 C CA . LEU A 1 163 ? -2.785 -5.917 -2.094 1.00 97.56 163 LEU A CA 1
ATOM 1330 C C . LEU A 1 163 ? -1.673 -5.968 -1.038 1.00 97.56 163 LEU A C 1
ATOM 1332 O O . LEU A 1 163 ? -1.201 -7.040 -0.654 1.00 97.56 163 LEU A O 1
ATOM 1336 N N . ILE A 1 164 ? -1.265 -4.805 -0.528 1.00 95.94 164 ILE A N 1
ATOM 1337 C CA . ILE A 1 164 ? -0.081 -4.665 0.329 1.00 95.94 164 ILE A CA 1
ATOM 1338 C C . ILE A 1 164 ? -0.450 -4.704 1.818 1.00 95.94 164 ILE A C 1
ATOM 1340 O O . ILE A 1 164 ? -1.221 -3.877 2.299 1.00 95.94 164 ILE A O 1
ATOM 1344 N N . HIS A 1 165 ? 0.123 -5.640 2.587 1.00 92.69 165 HIS A N 1
ATOM 1345 C CA . HIS A 1 165 ? -0.231 -5.844 4.010 1.00 92.69 165 HIS A CA 1
ATOM 1346 C C . HIS A 1 165 ? 0.458 -4.896 4.992 1.00 92.69 165 HIS A C 1
ATOM 1348 O O . HIS A 1 165 ? -0.031 -4.694 6.105 1.00 92.69 165 HIS A O 1
ATOM 1354 N N . CYS A 1 166 ? 1.626 -4.381 4.610 1.00 91.88 166 CYS A N 1
ATOM 1355 C CA . CYS A 1 166 ? 2.515 -3.653 5.504 1.00 91.88 166 CYS A CA 1
ATOM 1356 C C . CYS A 1 166 ? 2.570 -2.175 5.152 1.00 91.88 166 CYS A C 1
ATOM 1358 O O . CYS A 1 166 ? 2.901 -1.835 4.017 1.00 91.88 166 CYS A O 1
ATOM 1360 N N . GLY A 1 167 ? 2.390 -1.308 6.153 1.00 91.31 167 GLY A N 1
ATOM 1361 C CA . GLY A 1 167 ? 2.544 0.137 5.976 1.00 91.31 167 GLY A CA 1
ATOM 1362 C C . GLY A 1 167 ? 3.921 0.509 5.420 1.00 91.31 167 GLY A C 1
ATOM 1363 O O . GLY A 1 167 ? 4.011 1.355 4.541 1.00 91.31 167 GLY A O 1
ATOM 1364 N N . THR A 1 168 ? 4.987 -0.172 5.862 1.00 91.56 168 THR A N 1
ATOM 1365 C CA . THR A 1 168 ? 6.343 0.011 5.320 1.00 91.56 168 THR A CA 1
ATOM 1366 C C . THR A 1 168 ? 6.418 -0.295 3.833 1.00 91.56 168 THR A C 1
ATOM 1368 O O . THR A 1 168 ? 6.902 0.526 3.066 1.00 91.56 168 THR A O 1
ATOM 1371 N N . SER A 1 169 ? 5.959 -1.484 3.427 1.00 93.12 169 SER A N 1
ATOM 1372 C CA . SER A 1 169 ? 5.983 -1.895 2.021 1.00 93.12 169 SER A CA 1
ATOM 1373 C C . SER A 1 169 ? 5.141 -0.956 1.173 1.00 93.12 169 SER A C 1
ATOM 1375 O O . SER A 1 169 ? 5.539 -0.620 0.072 1.00 93.12 169 SER A O 1
ATOM 1377 N N . PHE A 1 170 ? 4.005 -0.508 1.701 1.00 94.44 170 PHE A N 1
ATOM 1378 C CA . PHE A 1 170 ? 3.105 0.398 1.011 1.00 94.44 170 PHE A CA 1
ATOM 1379 C C . PHE A 1 170 ? 3.749 1.755 0.722 1.00 94.44 170 PHE A C 1
ATOM 1381 O O . PHE A 1 170 ? 3.774 2.171 -0.430 1.00 94.44 170 PHE A O 1
ATOM 1388 N N . GLY A 1 171 ? 4.327 2.407 1.734 1.00 91.69 171 GLY A N 1
ATOM 1389 C CA . GLY A 1 171 ? 5.057 3.660 1.540 1.00 91.69 171 GLY A CA 1
ATOM 1390 C C . GLY A 1 171 ? 6.248 3.499 0.594 1.00 91.69 171 GLY A C 1
ATOM 1391 O O . GLY A 1 171 ? 6.355 4.224 -0.391 1.00 91.69 171 GLY A O 1
ATOM 1392 N N . HIS A 1 172 ? 7.067 2.472 0.833 1.00 91.56 172 HIS A N 1
ATOM 1393 C CA . HIS A 1 172 ? 8.225 2.155 0.002 1.00 91.56 172 HIS A CA 1
ATOM 1394 C C . HIS A 1 172 ? 7.848 1.918 -1.469 1.00 91.56 172 HIS A C 1
ATOM 1396 O O . HIS A 1 172 ? 8.461 2.476 -2.370 1.00 91.56 172 HIS A O 1
ATOM 1402 N N . TYR A 1 173 ? 6.817 1.119 -1.739 1.00 95.25 173 TYR A N 1
ATOM 1403 C CA . TYR A 1 173 ? 6.391 0.806 -3.103 1.00 95.25 173 TYR A CA 1
ATOM 1404 C C . TYR A 1 173 ? 5.822 2.011 -3.847 1.00 95.25 173 TYR A C 1
ATOM 1406 O O . TYR A 1 173 ? 5.997 2.091 -5.060 1.00 95.25 173 TYR A O 1
ATOM 1414 N N . LYS A 1 174 ? 5.213 2.979 -3.153 1.00 93.75 174 LYS A N 1
ATOM 1415 C CA . LYS A 1 174 ? 4.837 4.257 -3.772 1.00 93.75 174 LYS A CA 1
ATOM 1416 C C . LYS A 1 174 ? 6.065 5.065 -4.186 1.00 93.75 174 LYS A C 1
ATOM 1418 O O . LYS A 1 174 ? 6.095 5.585 -5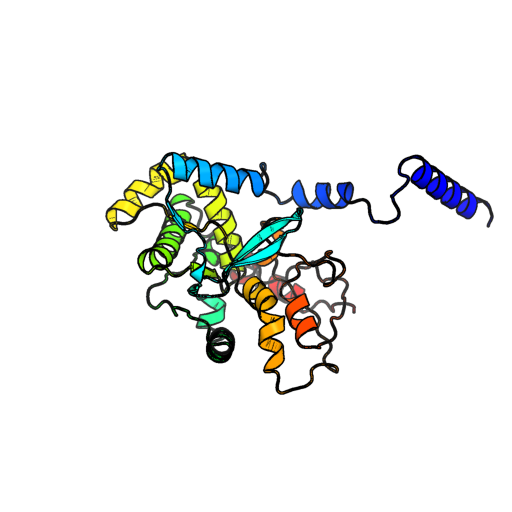.296 1.00 93.75 174 LYS A O 1
ATOM 1423 N N . GLU A 1 175 ? 7.090 5.138 -3.338 1.00 90.31 175 GLU A N 1
ATOM 1424 C CA . GLU A 1 175 ? 8.348 5.814 -3.682 1.00 90.31 175 GLU A CA 1
ATOM 1425 C C . GLU A 1 175 ? 9.041 5.131 -4.867 1.00 90.31 175 GLU A C 1
ATOM 1427 O O . GLU A 1 175 ? 9.441 5.806 -5.811 1.00 90.31 175 GLU A O 1
ATOM 1432 N N . ILE A 1 176 ? 9.119 3.796 -4.868 1.00 92.69 176 ILE A N 1
ATOM 1433 C CA . ILE A 1 176 ? 9.731 3.034 -5.965 1.00 92.69 176 ILE A CA 1
ATOM 1434 C C . ILE A 1 176 ? 8.934 3.153 -7.268 1.00 92.69 176 ILE A C 1
ATOM 1436 O O . ILE A 1 176 ? 9.545 3.346 -8.318 1.00 92.69 176 ILE A O 1
ATOM 1440 N N . ARG A 1 177 ? 7.595 3.118 -7.221 1.00 95.44 177 ARG A N 1
ATOM 1441 C CA . ARG A 1 177 ? 6.746 3.433 -8.383 1.00 95.44 177 ARG A CA 1
ATOM 1442 C C . ARG A 1 177 ? 7.116 4.800 -8.950 1.00 95.44 177 ARG A C 1
ATOM 1444 O O . ARG A 1 177 ? 7.407 4.906 -10.136 1.00 95.44 177 ARG A O 1
ATOM 1451 N N . ASN A 1 178 ? 7.136 5.830 -8.104 1.00 92.19 178 ASN A N 1
ATOM 1452 C CA . ASN A 1 178 ? 7.457 7.188 -8.536 1.00 92.19 178 ASN A CA 1
ATOM 1453 C C . ASN A 1 178 ? 8.871 7.249 -9.139 1.00 92.19 178 ASN A C 1
ATOM 1455 O O . ASN A 1 178 ? 9.059 7.897 -10.162 1.00 92.19 178 ASN A O 1
ATOM 1459 N N . MET A 1 179 ? 9.844 6.528 -8.566 1.00 90.50 179 MET A N 1
ATOM 1460 C CA . MET A 1 179 ? 11.197 6.459 -9.124 1.00 90.50 179 MET A CA 1
ATOM 1461 C C . MET A 1 179 ? 11.226 5.825 -10.520 1.00 90.50 179 MET A C 1
ATOM 1463 O O . MET A 1 179 ? 11.875 6.354 -11.416 1.00 90.50 179 MET A O 1
ATOM 1467 N N . ILE A 1 180 ? 10.526 4.704 -10.714 1.00 95.44 180 ILE A N 1
ATOM 1468 C CA . ILE A 1 180 ? 10.449 4.006 -12.006 1.00 95.44 180 ILE A CA 1
ATOM 1469 C C . ILE A 1 180 ? 9.773 4.887 -13.060 1.00 95.44 180 ILE A C 1
ATOM 1471 O O . ILE A 1 180 ? 10.235 4.931 -14.198 1.00 95.44 180 ILE A O 1
ATOM 1475 N N . VAL A 1 181 ? 8.700 5.589 -12.694 1.00 95.31 181 VAL A N 1
ATOM 1476 C CA . VAL A 1 181 ? 7.936 6.441 -13.616 1.00 95.31 181 VAL A CA 1
ATOM 1477 C C . VAL A 1 181 ? 8.721 7.699 -13.992 1.00 95.31 181 VAL A C 1
ATOM 1479 O O . VAL A 1 181 ? 8.889 7.995 -15.171 1.00 95.31 181 VAL A O 1
ATOM 1482 N N . LEU A 1 182 ? 9.270 8.417 -13.014 1.00 91.94 182 LEU A N 1
ATOM 1483 C CA . LEU A 1 182 ? 9.847 9.744 -13.250 1.00 91.94 182 LEU A CA 1
ATOM 1484 C C . LEU A 1 182 ? 11.300 9.715 -13.751 1.00 91.94 182 LEU A C 1
ATOM 1486 O O . LEU A 1 182 ? 11.750 10.687 -14.351 1.00 91.94 182 LEU A O 1
ATOM 1490 N N . HIS A 1 183 ? 12.039 8.621 -13.537 1.00 89.69 183 HIS A N 1
ATOM 1491 C CA . HIS A 1 183 ? 13.467 8.546 -13.866 1.00 89.69 183 HIS A CA 1
ATOM 1492 C C . HIS A 1 183 ? 13.754 7.466 -14.908 1.00 89.69 183 HIS A C 1
ATOM 1494 O O . HIS A 1 183 ? 13.875 6.276 -14.595 1.00 89.69 183 HIS A O 1
ATOM 1500 N N . LYS A 1 184 ? 13.923 7.884 -16.167 1.00 92.25 184 LYS A N 1
ATOM 1501 C CA . LYS A 1 184 ? 14.238 6.980 -17.283 1.00 92.25 184 LYS A CA 1
ATOM 1502 C C . LYS A 1 184 ? 15.518 6.180 -17.031 1.00 92.25 184 LYS A C 1
ATOM 1504 O O . LYS A 1 184 ? 15.563 4.990 -17.327 1.00 92.25 184 LYS A O 1
ATOM 1509 N N . GLU A 1 185 ? 16.526 6.781 -16.402 1.00 91.69 185 GLU A N 1
ATOM 1510 C CA . GLU A 1 185 ? 17.785 6.117 -16.060 1.00 91.69 185 GLU A CA 1
ATOM 1511 C C . GLU A 1 185 ? 17.609 4.901 -15.133 1.00 91.69 185 GLU A C 1
ATOM 1513 O O . GLU A 1 185 ? 18.427 3.977 -15.170 1.00 91.69 185 GLU A O 1
ATOM 1518 N N . ILE A 1 186 ? 16.546 4.874 -14.317 1.00 92.06 186 ILE A N 1
ATOM 1519 C CA . ILE A 1 186 ? 16.190 3.706 -13.505 1.00 92.06 186 ILE A CA 1
ATOM 1520 C C . ILE A 1 186 ? 15.641 2.606 -14.406 1.00 92.06 186 ILE A C 1
ATOM 1522 O O . ILE A 1 186 ? 16.112 1.473 -14.312 1.00 92.06 186 ILE A O 1
ATOM 1526 N N . ARG A 1 187 ? 14.704 2.931 -15.308 1.00 96.62 187 ARG A N 1
ATOM 1527 C CA . ARG A 1 187 ? 14.115 1.965 -16.251 1.00 96.62 187 ARG A CA 1
ATOM 1528 C C . ARG A 1 187 ? 15.166 1.348 -17.169 1.00 96.62 187 ARG A C 1
ATOM 1530 O O . ARG A 1 187 ? 15.224 0.125 -17.278 1.00 96.62 187 ARG A O 1
ATOM 1537 N N . ASP A 1 188 ? 16.049 2.169 -17.732 1.00 95.69 188 ASP A N 1
ATOM 1538 C CA . ASP A 1 188 ? 17.108 1.734 -18.651 1.00 95.69 188 ASP A CA 1
ATOM 1539 C C . ASP A 1 188 ? 18.061 0.724 -17.994 1.00 95.69 188 ASP A C 1
ATOM 1541 O O . ASP A 1 188 ? 18.473 -0.256 -18.614 1.00 95.69 188 ASP A O 1
ATOM 1545 N N . LYS A 1 189 ? 18.396 0.930 -16.713 1.00 95.00 189 LYS A N 1
ATOM 1546 C CA . LYS A 1 189 ? 19.246 0.006 -15.943 1.00 95.00 189 LYS A CA 1
ATOM 1547 C C . LYS A 1 189 ? 18.484 -1.216 -15.433 1.00 95.00 189 LYS A C 1
ATOM 1549 O O . LYS A 1 189 ? 19.074 -2.285 -15.281 1.00 95.00 189 LYS A O 1
ATOM 1554 N N . LEU A 1 190 ? 17.195 -1.059 -15.146 1.00 96.25 190 LEU A N 1
ATOM 1555 C CA . LEU A 1 190 ? 16.339 -2.105 -14.601 1.00 96.25 190 LEU A CA 1
ATOM 1556 C C . LEU A 1 190 ? 15.939 -3.138 -15.659 1.00 96.25 190 LEU A C 1
ATOM 1558 O O . LEU A 1 190 ? 16.007 -4.338 -15.391 1.00 96.25 190 LEU A O 1
ATOM 1562 N N . ARG A 1 191 ? 15.551 -2.702 -16.863 1.00 98.06 191 ARG A N 1
ATOM 1563 C CA . ARG A 1 191 ? 15.004 -3.591 -17.899 1.00 98.06 191 ARG A CA 1
ATOM 1564 C C . ARG A 1 191 ? 15.935 -4.759 -18.252 1.00 98.06 191 ARG A C 1
ATOM 1566 O O . ARG A 1 191 ? 15.456 -5.893 -18.242 1.00 98.06 191 ARG A O 1
ATOM 1573 N N . PRO A 1 192 ? 17.254 -4.570 -18.467 1.00 97.81 192 PRO A N 1
ATOM 1574 C CA . PRO A 1 192 ? 18.160 -5.688 -18.734 1.00 97.81 192 PRO A CA 1
ATOM 1575 C C . PRO A 1 192 ? 18.243 -6.701 -17.585 1.00 97.81 192 PRO A C 1
ATOM 1577 O O . PRO A 1 192 ? 18.507 -7.874 -17.828 1.00 97.81 192 PRO A O 1
ATOM 1580 N N . ILE A 1 193 ? 18.031 -6.273 -16.334 1.00 97.00 193 ILE A N 1
ATOM 1581 C CA . ILE A 1 193 ? 17.996 -7.169 -15.168 1.00 97.00 193 ILE A CA 1
ATOM 1582 C C . ILE A 1 193 ? 16.712 -8.000 -15.194 1.00 97.00 193 ILE A C 1
ATOM 1584 O O . ILE A 1 193 ? 16.781 -9.218 -15.049 1.00 97.00 193 ILE A O 1
ATOM 1588 N N . MET A 1 194 ? 15.561 -7.364 -15.426 1.00 97.81 194 MET A N 1
ATOM 1589 C CA . MET A 1 194 ? 14.267 -8.053 -15.488 1.00 97.81 194 MET A CA 1
ATOM 1590 C C . MET A 1 194 ? 14.214 -9.065 -16.636 1.00 97.81 194 MET A C 1
ATOM 1592 O O . MET A 1 194 ? 13.797 -10.204 -16.437 1.00 97.81 194 MET A O 1
ATOM 1596 N N . ARG A 1 195 ? 14.743 -8.697 -17.809 1.00 97.56 195 ARG A N 1
ATOM 1597 C CA . ARG A 1 195 ? 14.758 -9.558 -18.999 1.00 97.56 195 ARG A CA 1
ATOM 1598 C C . ARG A 1 195 ? 15.631 -10.806 -18.849 1.00 97.56 195 ARG A C 1
ATOM 1600 O O . ARG A 1 195 ? 15.355 -11.797 -19.507 1.00 97.56 195 ARG A O 1
ATOM 1607 N N . LYS A 1 196 ? 16.623 -10.812 -17.948 1.00 97.62 196 LYS A N 1
ATOM 1608 C CA . LYS A 1 196 ? 17.375 -12.037 -17.591 1.00 97.62 196 LYS A CA 1
ATOM 1609 C C . LYS A 1 196 ? 16.536 -13.069 -16.831 1.00 97.62 196 LYS A C 1
ATOM 1611 O O . LYS A 1 196 ? 16.973 -14.205 -16.695 1.00 97.62 196 LYS A O 1
ATOM 1616 N N . MET A 1 197 ? 15.388 -12.663 -16.294 1.00 95.62 197 MET A N 1
ATOM 1617 C CA . MET A 1 197 ? 14.439 -13.518 -15.576 1.00 95.62 197 MET A CA 1
ATOM 1618 C C . MET A 1 197 ? 13.157 -13.751 -16.391 1.00 95.62 197 MET A C 1
ATOM 1620 O O . MET A 1 197 ? 12.150 -14.145 -15.813 1.00 95.62 197 MET A O 1
ATOM 1624 N N . ASP A 1 198 ? 13.174 -13.447 -17.695 1.00 96.88 198 ASP A N 1
ATOM 1625 C CA . ASP A 1 198 ? 12.003 -13.486 -18.584 1.00 96.88 198 ASP A CA 1
ATOM 1626 C C . ASP A 1 198 ? 10.839 -12.588 -18.117 1.00 96.88 198 ASP A C 1
ATOM 1628 O O . ASP A 1 198 ? 9.667 -12.856 -18.376 1.00 96.88 198 ASP A O 1
ATOM 1632 N N . MET A 1 199 ? 11.171 -11.485 -17.437 1.00 97.19 199 MET A N 1
ATOM 1633 C CA . MET A 1 199 ? 10.227 -10.476 -16.948 1.00 97.19 199 MET A CA 1
ATOM 1634 C C . MET A 1 199 ? 10.427 -9.134 -17.659 1.00 97.19 199 MET A C 1
ATOM 1636 O O . MET A 1 199 ? 11.472 -8.880 -18.262 1.00 97.19 199 MET A O 1
ATOM 1640 N N . ASP A 1 200 ? 9.459 -8.232 -17.515 1.00 97.62 200 ASP A N 1
ATOM 1641 C CA . ASP A 1 200 ? 9.594 -6.818 -17.873 1.00 97.62 200 ASP A CA 1
ATOM 1642 C C . ASP A 1 200 ? 9.127 -5.889 -16.739 1.00 97.62 200 ASP A C 1
ATOM 1644 O O . ASP A 1 200 ? 8.712 -6.339 -15.668 1.00 97.62 200 ASP A O 1
ATOM 1648 N N . ILE A 1 201 ? 9.241 -4.579 -16.952 1.00 98.56 201 ILE A N 1
ATOM 1649 C CA . ILE A 1 201 ? 8.841 -3.552 -15.993 1.00 98.56 201 ILE A CA 1
ATOM 1650 C C . ILE A 1 201 ? 7.316 -3.462 -15.947 1.00 98.56 201 ILE A C 1
ATOM 1652 O O . ILE A 1 201 ? 6.701 -2.817 -16.789 1.00 98.56 201 ILE A O 1
ATOM 1656 N N . VAL A 1 202 ? 6.721 -4.080 -14.927 1.00 98.50 202 VAL A N 1
ATOM 1657 C CA . VAL A 1 202 ? 5.302 -3.930 -14.599 1.00 98.50 202 VAL A CA 1
ATOM 1658 C C . VAL A 1 202 ? 5.099 -3.054 -13.368 1.00 98.50 202 VAL A C 1
ATOM 1660 O O . VAL A 1 202 ? 5.811 -3.179 -12.365 1.00 98.50 202 VAL A O 1
ATOM 1663 N N . VAL A 1 203 ? 4.101 -2.179 -13.440 1.00 98.62 203 VAL A N 1
ATOM 1664 C CA . VAL A 1 203 ? 3.723 -1.257 -12.371 1.00 98.62 203 VAL A CA 1
ATOM 1665 C C . VAL A 1 203 ? 2.195 -1.268 -12.219 1.00 98.62 203 VAL A C 1
ATOM 1667 O O . VAL A 1 203 ? 1.498 -1.058 -13.203 1.00 98.62 203 VAL A O 1
ATOM 1670 N N . PRO A 1 204 ? 1.624 -1.520 -11.030 1.00 98.31 204 PRO A N 1
ATOM 1671 C CA . PRO A 1 204 ? 0.186 -1.382 -10.815 1.00 98.31 204 PRO A CA 1
ATOM 1672 C C . PRO A 1 204 ? -0.269 0.073 -10.932 1.00 98.31 204 PRO A C 1
ATOM 1674 O O . PRO A 1 204 ? 0.394 0.973 -10.410 1.00 98.31 204 PRO A O 1
ATOM 1677 N N . GLU A 1 205 ? -1.429 0.293 -11.559 1.00 97.31 205 GLU A N 1
ATOM 1678 C CA . GLU A 1 205 ? -2.028 1.637 -11.666 1.00 97.31 205 GLU A CA 1
ATOM 1679 C C . GLU A 1 205 ? -2.328 2.273 -10.296 1.00 97.31 205 GLU A C 1
ATOM 1681 O O . GLU A 1 205 ? -2.255 3.492 -10.135 1.00 97.31 205 GLU A O 1
ATOM 1686 N N . GLU A 1 206 ? -2.603 1.446 -9.284 1.00 97.00 206 GLU A N 1
ATOM 1687 C CA . GLU A 1 206 ? -2.841 1.840 -7.903 1.00 97.00 206 GLU A CA 1
ATOM 1688 C C . GLU A 1 206 ? -2.022 0.955 -6.960 1.00 97.00 206 GLU A C 1
ATOM 1690 O O . GLU A 1 206 ? -2.081 -0.275 -6.987 1.00 97.00 206 GLU A O 1
ATOM 1695 N N . VAL A 1 207 ? -1.286 1.580 -6.043 1.00 96.88 207 VAL A N 1
ATOM 1696 C CA . VAL A 1 207 ? -0.705 0.857 -4.907 1.00 96.88 207 VAL A CA 1
ATOM 1697 C C . VAL A 1 207 ? -1.746 0.881 -3.797 1.00 96.88 207 VAL A C 1
ATOM 1699 O O . VAL A 1 207 ? -2.091 1.960 -3.313 1.00 96.88 207 VAL A O 1
ATOM 1702 N N . VAL A 1 208 ? -2.248 -0.285 -3.381 1.00 97.50 208 VAL A N 1
ATOM 1703 C CA . VAL A 1 208 ? -3.356 -0.392 -2.414 1.00 97.50 208 VAL A CA 1
ATOM 1704 C C . VAL A 1 208 ? -2.919 -1.120 -1.150 1.00 97.50 208 VAL A C 1
ATOM 1706 O O . VAL A 1 208 ? -2.380 -2.227 -1.195 1.00 97.50 208 VAL A O 1
ATOM 1709 N N . HIS A 1 209 ? -3.161 -0.502 0.003 1.00 96.75 209 HIS A N 1
ATOM 1710 C CA . HIS A 1 209 ? -2.916 -1.118 1.301 1.00 96.75 209 H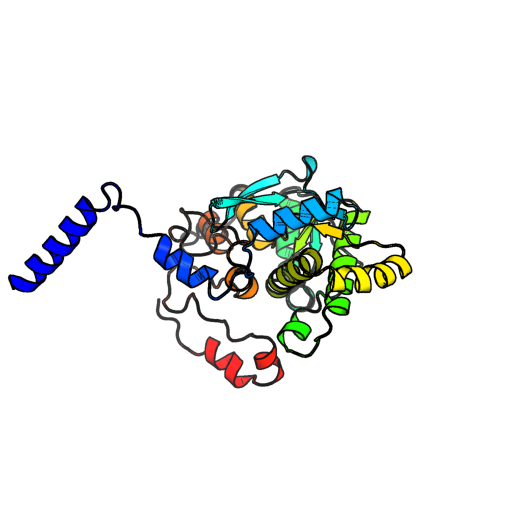IS A CA 1
ATOM 1711 C C . HIS A 1 209 ? -4.146 -1.896 1.775 1.00 96.75 209 HIS A C 1
ATOM 1713 O O . HIS A 1 209 ? -5.284 -1.460 1.602 1.00 96.75 209 HIS A O 1
ATOM 1719 N N . TYR A 1 210 ? -3.942 -3.015 2.470 1.00 94.06 210 TYR A N 1
ATOM 1720 C CA . TYR A 1 210 ? -5.047 -3.832 2.982 1.00 94.06 210 TYR A CA 1
ATOM 1721 C C . TYR A 1 210 ? -5.988 -3.051 3.919 1.00 94.06 210 TYR A C 1
ATOM 1723 O O . TYR A 1 210 ? -7.162 -3.392 4.006 1.00 94.06 210 TYR A O 1
ATOM 1731 N N . SER A 1 211 ? -5.515 -2.009 4.620 1.00 95.19 211 SER A N 1
ATOM 1732 C CA . SER A 1 211 ? -6.395 -1.186 5.460 1.00 95.19 211 SER A CA 1
ATOM 1733 C C . SER A 1 211 ? -7.337 -0.322 4.625 1.00 95.19 211 SER A C 1
ATOM 1735 O O . SER A 1 211 ? -8.466 -0.094 5.048 1.00 95.19 211 SER A O 1
ATOM 1737 N N . GLU A 1 212 ? -6.887 0.153 3.458 1.00 97.06 212 GLU A N 1
ATOM 1738 C CA . GLU A 1 212 ? -7.722 0.892 2.502 1.00 97.06 212 GLU A CA 1
ATOM 1739 C C . GLU A 1 212 ? -8.799 -0.034 1.932 1.00 97.06 212 GLU A C 1
ATOM 1741 O O . GLU A 1 212 ? -9.986 0.299 1.936 1.00 97.06 212 GLU A O 1
ATOM 1746 N N . TRP A 1 213 ? -8.391 -1.244 1.542 1.00 97.69 213 TRP A N 1
ATOM 1747 C CA . TRP A 1 213 ? -9.309 -2.299 1.124 1.00 97.69 213 TRP A CA 1
ATOM 1748 C C . TRP A 1 213 ? -10.302 -2.665 2.229 1.00 97.69 213 TRP A C 1
ATOM 1750 O O . TRP A 1 213 ? -11.506 -2.680 2.001 1.00 97.69 213 TRP A O 1
ATOM 1760 N N . LEU A 1 214 ? -9.832 -2.895 3.455 1.00 96.06 214 LEU A N 1
ATOM 1761 C CA . LEU A 1 214 ? -10.698 -3.261 4.569 1.00 96.06 214 LEU A CA 1
ATOM 1762 C C . LEU A 1 214 ? -11.677 -2.138 4.899 1.00 96.06 214 LEU A C 1
ATOM 1764 O O . LEU A 1 214 ? -12.843 -2.416 5.145 1.00 96.06 214 LEU A O 1
ATOM 1768 N N . TYR A 1 215 ? -11.251 -0.878 4.874 1.00 97.25 215 TYR A N 1
ATOM 1769 C CA . TYR A 1 215 ? -12.182 0.228 5.059 1.00 97.25 215 TYR A CA 1
ATOM 1770 C C . TYR A 1 215 ? -13.269 0.236 3.980 1.00 97.25 215 TYR A C 1
ATOM 1772 O O . TYR A 1 215 ? -14.454 0.264 4.315 1.00 97.25 215 TYR A O 1
ATOM 1780 N N . THR A 1 216 ? -12.880 0.078 2.716 1.00 97.31 216 THR A N 1
ATOM 1781 C CA . THR A 1 216 ? -13.805 -0.058 1.578 1.00 97.31 216 THR A CA 1
ATOM 1782 C C . THR A 1 216 ? -14.799 -1.208 1.790 1.00 97.31 216 THR A C 1
ATOM 1784 O O . THR A 1 216 ? -16.000 -1.059 1.572 1.00 97.31 216 THR A O 1
ATOM 1787 N N . MET A 1 217 ? -14.323 -2.342 2.309 1.00 97.12 217 MET A N 1
ATOM 1788 C CA . MET A 1 217 ? -15.131 -3.537 2.563 1.00 97.12 217 MET A CA 1
ATOM 1789 C C . MET A 1 217 ? -15.875 -3.524 3.901 1.00 97.12 217 MET A C 1
ATOM 1791 O O . MET A 1 217 ? -16.744 -4.365 4.130 1.00 97.12 217 MET A O 1
ATOM 1795 N N . SER A 1 218 ? -15.574 -2.587 4.800 1.00 96.00 218 SER A N 1
ATOM 1796 C CA . SER A 1 218 ? -16.009 -2.648 6.201 1.00 96.00 218 SER A CA 1
ATOM 1797 C C . SER A 1 218 ? -17.527 -2.571 6.365 1.00 96.00 218 SER A C 1
ATOM 1799 O O . SER A 1 218 ? -18.071 -3.238 7.243 1.00 96.00 218 SER A O 1
ATOM 1801 N N . LYS A 1 219 ? -18.231 -1.852 5.478 1.00 92.44 219 LYS A N 1
ATOM 1802 C CA . LYS A 1 219 ? -19.706 -1.806 5.453 1.00 92.44 219 LYS A CA 1
ATOM 1803 C C . LYS A 1 219 ? -20.332 -3.167 5.104 1.00 92.44 219 LYS A C 1
ATOM 1805 O O . LYS A 1 219 ? -21.406 -3.482 5.607 1.00 92.44 219 LYS A O 1
ATOM 1810 N N . LYS A 1 220 ? -19.657 -3.998 4.298 1.00 94.06 220 LYS A N 1
ATOM 1811 C CA . LYS A 1 220 ? -20.046 -5.401 4.055 1.00 94.06 220 LYS A CA 1
ATOM 1812 C C . LYS A 1 220 ? -19.616 -6.287 5.228 1.00 94.06 220 LYS A C 1
ATOM 1814 O O . LYS A 1 220 ? -20.411 -7.075 5.729 1.00 94.06 220 LYS A O 1
ATOM 1819 N N . ALA A 1 221 ? -18.385 -6.123 5.713 1.00 94.06 221 ALA A N 1
ATOM 1820 C CA . ALA A 1 221 ? -17.824 -6.946 6.784 1.00 94.06 221 ALA A CA 1
ATOM 1821 C C . ALA A 1 221 ? -18.607 -6.832 8.106 1.00 94.06 221 ALA A C 1
ATOM 1823 O O . ALA A 1 221 ? -18.819 -7.835 8.789 1.00 94.06 221 ALA A O 1
ATOM 1824 N N . VAL A 1 222 ? -19.090 -5.633 8.456 1.00 94.38 222 VAL A N 1
ATOM 1825 C CA . VAL A 1 222 ? -19.834 -5.395 9.704 1.00 94.38 222 VAL A CA 1
ATOM 1826 C C . VAL A 1 222 ? -21.149 -6.175 9.773 1.00 94.38 222 VAL A C 1
ATOM 1828 O O . VAL A 1 222 ? -21.593 -6.508 10.869 1.00 94.38 222 VAL A O 1
ATOM 1831 N N . GLN A 1 223 ? -21.749 -6.543 8.637 1.00 92.75 223 GLN A N 1
ATOM 1832 C CA . GLN A 1 223 ? -22.970 -7.361 8.609 1.00 92.75 223 GLN A CA 1
ATOM 1833 C C . GLN A 1 223 ? -22.755 -8.751 9.229 1.00 92.75 223 GLN A C 1
ATOM 1835 O O . GLN A 1 223 ? -23.710 -9.399 9.641 1.00 92.75 223 GLN A O 1
ATOM 1840 N N . GLN A 1 224 ? -21.498 -9.191 9.341 1.00 90.31 224 GLN A N 1
ATOM 1841 C CA . GLN A 1 224 ? -21.119 -10.468 9.942 1.00 90.31 224 GLN A CA 1
ATOM 1842 C C . GLN A 1 224 ? -20.602 -10.335 11.381 1.00 90.31 224 GLN A C 1
ATOM 1844 O O . GLN A 1 224 ? -20.084 -11.305 11.949 1.00 90.31 224 GLN A O 1
ATOM 1849 N N . LYS A 1 225 ? -20.699 -9.144 11.991 1.00 90.94 225 LYS A N 1
ATOM 1850 C CA . LYS A 1 225 ? -20.245 -8.944 13.369 1.00 90.94 225 LYS A CA 1
ATOM 1851 C C . LYS A 1 225 ? -21.060 -9.814 14.328 1.00 90.94 225 LYS A C 1
ATOM 1853 O O . LYS A 1 225 ? -22.279 -9.901 14.234 1.00 90.94 225 LYS A O 1
ATOM 1858 N N . LYS A 1 226 ? -20.372 -10.431 15.287 1.00 93.19 226 LYS A N 1
ATOM 1859 C CA . LYS A 1 226 ? -20.997 -11.223 16.362 1.00 93.19 226 LYS A CA 1
ATOM 1860 C C . LYS A 1 226 ? -21.091 -10.474 17.685 1.00 93.19 226 LYS A C 1
ATOM 1862 O O . LYS A 1 226 ? -21.906 -10.821 18.530 1.00 93.19 226 LYS A O 1
ATOM 1867 N N . TYR A 1 227 ? -20.235 -9.475 17.863 1.00 94.69 227 TYR A N 1
ATOM 1868 C CA . TYR A 1 227 ? -20.088 -8.743 19.110 1.00 94.69 227 TYR A CA 1
ATOM 1869 C C . TYR A 1 227 ? -20.398 -7.271 18.881 1.00 94.69 227 TYR A C 1
ATOM 1871 O O . TYR A 1 227 ? -20.029 -6.702 17.851 1.00 94.69 227 TYR A O 1
ATOM 1879 N N . ASP A 1 228 ? -21.075 -6.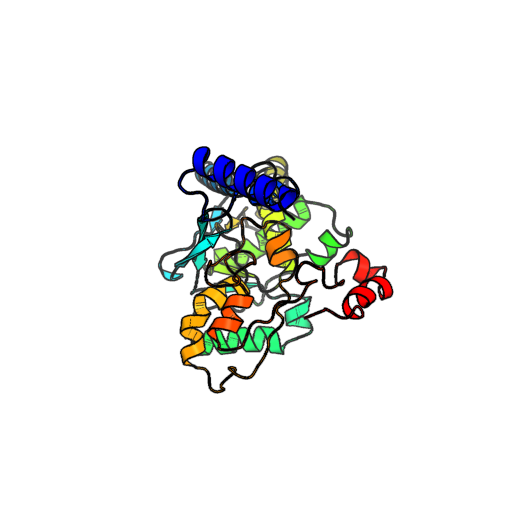666 19.851 1.00 95.31 228 ASP A N 1
ATOM 1880 C CA . ASP A 1 228 ? -21.264 -5.225 19.890 1.00 95.31 228 ASP A CA 1
ATOM 1881 C C . ASP A 1 228 ? -20.002 -4.546 20.434 1.00 95.31 228 ASP A C 1
ATOM 1883 O O . ASP A 1 228 ? -19.522 -4.876 21.520 1.00 95.31 228 ASP A O 1
ATOM 1887 N N . LEU A 1 229 ? -19.476 -3.591 19.669 1.00 96.06 229 LEU A N 1
ATOM 1888 C CA . LEU A 1 229 ? -18.295 -2.809 20.022 1.00 96.06 229 LEU A CA 1
ATOM 1889 C C . LEU A 1 229 ? -18.646 -1.383 20.476 1.00 96.06 229 LEU A C 1
ATOM 1891 O O . LEU A 1 229 ? -17.736 -0.606 20.742 1.00 96.06 229 LEU A O 1
ATOM 1895 N N . SER A 1 230 ? -19.931 -1.038 20.641 1.00 96.19 230 SER A N 1
ATOM 1896 C CA . SER A 1 230 ? -20.400 0.307 21.036 1.00 96.19 230 SER A CA 1
ATOM 1897 C C . SER A 1 230 ? -19.822 0.833 22.357 1.00 96.19 230 SER A C 1
ATOM 1899 O O . SER A 1 230 ? -19.792 2.042 22.607 1.00 96.19 230 SER A O 1
ATOM 1901 N N . LYS A 1 231 ? -19.345 -0.072 23.218 1.00 96.81 231 LYS A N 1
ATOM 1902 C CA . LYS A 1 231 ? -18.702 0.240 24.503 1.00 96.81 231 LYS A CA 1
ATOM 1903 C C . LYS A 1 231 ? -17.171 0.273 24.434 1.00 96.81 231 LYS A C 1
ATOM 1905 O O . LYS A 1 231 ? -16.533 0.539 25.447 1.00 96.81 231 LYS A O 1
ATOM 1910 N N . VAL A 1 232 ? -16.581 0.003 23.270 1.00 97.19 232 VAL A N 1
ATOM 1911 C CA . VAL A 1 232 ? -15.132 0.039 23.053 1.00 97.19 232 VAL A CA 1
ATOM 1912 C C . VAL A 1 232 ? -14.733 1.427 22.572 1.00 97.19 232 VAL A C 1
ATOM 1914 O O . VAL A 1 232 ? -15.196 1.890 21.533 1.00 97.19 232 VAL A O 1
ATOM 1917 N N . ASN A 1 233 ? -13.838 2.067 23.320 1.00 96.19 233 ASN A N 1
ATOM 1918 C CA . ASN A 1 233 ? -13.152 3.279 22.892 1.00 96.19 233 ASN A CA 1
ATOM 1919 C C . ASN A 1 233 ? -11.848 2.888 22.187 1.00 96.19 233 ASN A C 1
ATOM 1921 O O . ASN A 1 233 ? -11.062 2.111 22.730 1.00 96.19 233 ASN A O 1
ATOM 1925 N N . ALA A 1 234 ? -11.608 3.428 20.996 1.00 94.62 234 ALA A N 1
ATOM 1926 C CA . ALA A 1 234 ? -10.463 3.086 20.165 1.00 94.62 234 ALA A CA 1
ATOM 1927 C C . ALA A 1 234 ? -9.648 4.332 19.803 1.00 94.62 234 ALA A C 1
ATOM 1929 O O . ALA A 1 234 ? -10.110 5.208 19.071 1.00 94.62 234 ALA A O 1
ATOM 1930 N N . ALA A 1 235 ? -8.412 4.388 20.305 1.00 91.94 235 ALA A N 1
ATOM 1931 C CA . ALA A 1 235 ? -7.413 5.371 19.901 1.00 91.94 235 ALA A CA 1
ATOM 1932 C C . ALA A 1 235 ? -6.630 4.806 18.712 1.00 91.94 235 ALA A C 1
ATOM 1934 O O . ALA A 1 235 ? -5.814 3.893 18.861 1.00 91.94 235 ALA A O 1
ATOM 1935 N N . VAL A 1 236 ? -6.916 5.309 17.514 1.00 92.12 236 VAL A N 1
ATOM 1936 C CA . VAL A 1 236 ? -6.355 4.753 16.281 1.00 92.12 236 VAL A CA 1
ATOM 1937 C C . VAL A 1 236 ? -5.001 5.380 15.977 1.00 92.12 236 VAL A C 1
ATOM 1939 O O . VAL A 1 236 ? -4.898 6.581 15.748 1.00 92.12 236 VAL A O 1
ATOM 1942 N N . HIS A 1 237 ? -3.965 4.544 15.917 1.00 90.75 237 HIS A N 1
ATOM 1943 C CA . HIS A 1 237 ? -2.658 4.935 15.402 1.00 90.75 237 HIS A CA 1
ATOM 1944 C C . HIS A 1 237 ? -2.553 4.591 13.915 1.00 90.75 237 HIS A C 1
ATOM 1946 O O . HIS A 1 237 ? -2.391 3.424 13.550 1.00 90.75 237 HIS A O 1
ATOM 1952 N N . THR A 1 238 ? -2.609 5.606 13.055 1.00 89.44 238 THR A N 1
ATOM 1953 C CA . THR A 1 238 ? -2.336 5.431 11.625 1.00 89.44 238 THR A CA 1
ATOM 1954 C C . THR A 1 238 ? -0.821 5.445 11.387 1.00 89.44 238 THR A C 1
ATOM 1956 O O . THR A 1 238 ? -0.171 6.438 11.724 1.00 89.44 238 THR A O 1
ATOM 1959 N N . PRO A 1 239 ? -0.222 4.387 10.805 1.00 88.75 239 PRO A N 1
ATOM 1960 C CA . PRO A 1 239 ? 1.226 4.328 10.611 1.00 88.75 239 PRO A CA 1
ATOM 1961 C C . PRO A 1 239 ? 1.731 5.407 9.646 1.00 88.75 239 PRO A C 1
ATOM 1963 O O . PRO A 1 239 ? 1.131 5.626 8.595 1.00 88.75 239 PRO A O 1
ATOM 1966 N N . CYS A 1 240 ? 2.885 6.018 9.938 1.00 88.75 240 CYS A N 1
ATOM 1967 C CA . CYS A 1 240 ? 3.458 7.097 9.120 1.00 88.75 240 CYS A CA 1
ATOM 1968 C C . CYS A 1 240 ? 3.615 6.722 7.637 1.00 88.75 240 CYS A C 1
ATOM 1970 O O . CYS A 1 240 ? 3.266 7.510 6.769 1.00 88.75 240 CYS A O 1
ATOM 1972 N N . HIS A 1 241 ? 4.084 5.512 7.328 1.00 89.12 241 HIS A N 1
ATOM 1973 C CA . HIS A 1 241 ? 4.299 5.076 5.940 1.00 89.12 241 HIS A CA 1
ATOM 1974 C C . HIS A 1 241 ? 3.005 4.817 5.160 1.00 89.12 241 HIS A C 1
ATOM 1976 O O . HIS A 1 241 ? 3.054 4.669 3.944 1.00 89.12 241 HIS A O 1
ATOM 1982 N N . VAL A 1 242 ? 1.850 4.785 5.836 1.00 88.44 242 VAL A N 1
ATOM 1983 C CA . VAL A 1 242 ? 0.561 4.718 5.144 1.00 88.44 242 VAL A CA 1
ATOM 1984 C C . VAL A 1 242 ? 0.241 6.052 4.482 1.00 88.44 242 VAL A C 1
ATOM 1986 O O . VAL A 1 242 ? -0.133 6.065 3.318 1.00 88.44 242 VAL A O 1
ATOM 1989 N N . TYR A 1 243 ? 0.457 7.170 5.176 1.00 86.06 243 TYR A N 1
ATOM 1990 C CA . TYR A 1 243 ? -0.115 8.445 4.742 1.00 86.06 243 TYR A CA 1
ATOM 1991 C C . TYR A 1 243 ? 0.817 9.652 4.794 1.00 86.06 243 TYR A C 1
ATOM 1993 O O . TYR A 1 243 ? 0.476 10.685 4.249 1.00 86.06 243 TYR A O 1
ATOM 2001 N N . LYS A 1 244 ? 1.979 9.589 5.443 1.00 87.06 244 LYS A N 1
ATOM 2002 C CA . LYS A 1 244 ? 2.877 10.754 5.526 1.00 87.06 244 LYS A CA 1
ATOM 2003 C C . LYS A 1 244 ? 3.907 10.820 4.417 1.00 87.06 244 LYS A C 1
ATOM 2005 O O . LYS A 1 244 ? 4.367 11.909 4.111 1.00 87.06 244 LYS A O 1
ATOM 2010 N N . LEU A 1 245 ? 4.294 9.670 3.862 1.00 83.00 245 LEU A N 1
ATOM 2011 C CA . LEU A 1 245 ? 5.274 9.628 2.775 1.00 83.00 245 LEU A CA 1
ATOM 2012 C C . LEU A 1 245 ? 4.673 10.136 1.465 1.00 83.00 245 LEU A C 1
ATOM 2014 O O . LEU A 1 245 ? 5.284 10.938 0.781 1.00 83.00 245 LEU A O 1
ATOM 2018 N N . VAL A 1 246 ? 3.463 9.680 1.133 1.00 83.50 246 VAL A N 1
ATOM 2019 C CA . VAL A 1 246 ? 2.723 10.124 -0.054 1.00 83.50 246 VAL A CA 1
ATOM 2020 C C . VAL A 1 246 ? 1.253 10.323 0.350 1.00 83.50 246 VAL A C 1
ATOM 2022 O O . VAL A 1 246 ? 0.430 9.425 0.129 1.00 83.50 246 VAL A O 1
ATOM 2025 N N . PRO A 1 247 ? 0.923 11.445 1.024 1.00 83.19 247 PRO A N 1
ATOM 2026 C CA . PRO A 1 247 ? -0.411 11.695 1.587 1.00 83.19 247 PRO A CA 1
ATOM 2027 C C . PRO A 1 247 ? -1.521 11.691 0.545 1.00 83.19 247 PRO A C 1
ATOM 2029 O O . PRO A 1 247 ? -2.577 11.108 0.776 1.00 83.19 247 PRO A O 1
ATOM 2032 N N . GLU A 1 248 ? -1.243 12.249 -0.630 1.00 82.50 248 GLU A N 1
ATOM 2033 C CA . GLU A 1 248 ? -2.175 12.319 -1.760 1.00 82.50 248 GLU A CA 1
ATOM 2034 C C . GLU A 1 248 ? -2.600 10.938 -2.278 1.00 82.50 248 GLU A C 1
ATOM 2036 O O . GLU A 1 248 ? -3.646 10.801 -2.896 1.00 82.50 248 GLU A O 1
ATOM 2041 N N . ASP A 1 249 ? -1.809 9.897 -2.006 1.00 88.06 249 ASP A N 1
ATOM 2042 C CA . ASP A 1 249 ? -2.054 8.519 -2.444 1.00 88.06 249 ASP A CA 1
ATOM 2043 C C . ASP A 1 249 ? -2.710 7.672 -1.335 1.00 88.06 249 ASP A C 1
ATOM 2045 O O . ASP A 1 249 ? -2.543 6.454 -1.251 1.00 88.06 249 ASP A O 1
ATOM 2049 N N . THR A 1 250 ? -3.395 8.324 -0.399 1.00 90.44 250 THR A N 1
ATOM 2050 C CA . THR A 1 250 ? -4.145 7.684 0.690 1.00 90.44 250 THR A CA 1
ATOM 2051 C C . THR A 1 250 ? -5.605 8.088 0.603 1.00 90.44 250 THR A C 1
ATOM 2053 O O . THR A 1 250 ? -5.919 9.188 0.150 1.00 90.44 250 THR A O 1
ATOM 2056 N N . ILE A 1 251 ? -6.502 7.210 1.050 1.00 92.56 251 ILE A N 1
ATOM 2057 C CA . ILE A 1 251 ? -7.938 7.497 1.068 1.00 92.56 251 ILE A CA 1
ATOM 2058 C C . ILE A 1 251 ? -8.380 8.285 2.310 1.00 92.56 251 ILE A C 1
ATOM 2060 O O . ILE A 1 251 ? -7.922 8.042 3.434 1.00 92.56 251 ILE A O 1
ATOM 2064 N N . TYR A 1 252 ? -9.324 9.193 2.095 1.00 91.69 252 TYR A N 1
ATOM 2065 C CA . TYR A 1 252 ? -9.949 10.074 3.077 1.00 91.69 252 TYR A CA 1
ATOM 2066 C C . TYR A 1 252 ? -11.472 9.990 2.944 1.00 91.69 252 TYR A C 1
ATOM 2068 O O . TYR A 1 252 ? -11.995 9.605 1.900 1.00 91.69 252 TYR A O 1
ATOM 2076 N N . ASP A 1 253 ? -12.177 10.321 4.022 1.00 88.94 253 ASP A N 1
ATOM 2077 C CA . ASP A 1 253 ? -13.637 10.326 4.078 1.00 88.94 253 ASP A CA 1
ATOM 2078 C C . ASP A 1 253 ? -14.071 11.447 5.045 1.00 88.94 253 ASP A C 1
ATOM 2080 O O . ASP A 1 253 ? -13.587 11.472 6.185 1.00 88.94 253 ASP A O 1
ATOM 2084 N N . PRO A 1 254 ? -14.928 12.394 4.618 1.00 88.06 254 PRO A N 1
ATOM 2085 C CA . PRO A 1 254 ? -15.436 13.464 5.476 1.00 88.06 254 PRO A CA 1
ATOM 2086 C C . PRO A 1 254 ? -16.142 12.972 6.749 1.00 88.06 254 PRO A C 1
ATOM 2088 O O . PRO A 1 254 ? -16.076 13.644 7.776 1.00 88.06 254 PRO A O 1
ATOM 2091 N N . ASP A 1 255 ? -16.749 11.786 6.740 1.00 88.56 255 ASP A N 1
ATOM 2092 C CA . ASP A 1 255 ? -17.441 11.219 7.904 1.00 88.56 255 ASP A CA 1
ATOM 2093 C C . ASP A 1 255 ? -16.467 10.645 8.950 1.00 88.56 255 ASP A C 1
ATOM 2095 O O . ASP A 1 255 ? -16.854 10.335 10.084 1.00 88.56 255 ASP A O 1
ATOM 2099 N N . VAL A 1 256 ? -15.183 10.515 8.594 1.00 89.19 256 VAL A N 1
ATOM 2100 C CA . VAL A 1 256 ? -14.119 9.992 9.455 1.00 89.19 256 VAL A CA 1
ATOM 2101 C C . VAL A 1 256 ? -13.186 11.132 9.849 1.00 89.19 256 VAL A C 1
ATOM 2103 O O . VAL A 1 256 ? -12.391 11.621 9.049 1.00 89.19 256 VAL A O 1
ATOM 2106 N N . PHE A 1 257 ? -13.258 11.568 11.111 1.00 85.38 257 PHE A N 1
ATOM 2107 C CA . PHE A 1 257 ? -12.470 12.706 11.614 1.00 85.38 257 PHE A CA 1
ATOM 2108 C C . PHE A 1 257 ? -12.569 13.970 10.728 1.0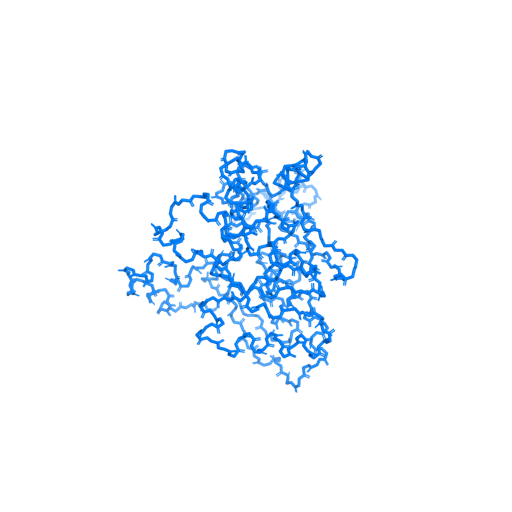0 85.38 257 PHE A C 1
ATOM 2110 O O . PHE A 1 257 ? -11.600 14.724 10.622 1.00 85.38 257 PHE A O 1
ATOM 2117 N N . GLN A 1 258 ? -13.723 14.217 10.091 1.00 83.44 258 GLN A N 1
ATOM 2118 C CA . GLN A 1 258 ? -13.947 15.384 9.222 1.00 83.44 258 GLN A CA 1
ATOM 2119 C C . GLN A 1 258 ? -12.968 15.453 8.036 1.00 83.44 258 GLN A C 1
ATOM 2121 O O . GLN A 1 258 ? -12.573 16.540 7.622 1.00 83.44 258 GLN A O 1
ATOM 2126 N N . GLY A 1 259 ? -12.473 14.305 7.557 1.00 84.31 259 GLY A N 1
ATOM 2127 C CA . GLY A 1 259 ? -11.455 14.239 6.504 1.00 84.31 259 GLY A CA 1
ATOM 2128 C C . GLY A 1 259 ? -10.065 14.742 6.921 1.00 84.31 259 GLY A C 1
ATOM 2129 O O . GLY A 1 259 ? -9.152 14.770 6.102 1.00 84.31 259 GLY A O 1
ATOM 2130 N N . ARG A 1 260 ? -9.850 15.105 8.196 1.00 81.12 260 ARG A N 1
ATOM 2131 C CA . ARG A 1 260 ? -8.557 15.622 8.695 1.00 81.12 260 ARG A CA 1
ATOM 2132 C C . ARG A 1 260 ? -7.506 14.526 8.884 1.00 81.12 260 ARG A C 1
ATOM 2134 O O . ARG A 1 260 ? -6.334 14.817 9.121 1.00 81.12 260 ARG A O 1
ATOM 2141 N N . ARG A 1 261 ? -7.926 13.259 8.842 1.00 87.00 261 ARG A N 1
ATOM 2142 C CA . ARG A 1 261 ? -7.082 12.066 8.991 1.00 87.00 261 ARG A CA 1
ATOM 2143 C C . ARG A 1 261 ? -7.408 11.071 7.883 1.00 87.00 261 ARG A C 1
ATOM 2145 O O . ARG A 1 261 ? -8.537 11.078 7.398 1.00 87.00 261 ARG A O 1
ATOM 2152 N N . PRO A 1 262 ? -6.467 10.180 7.533 1.00 89.88 262 PRO A N 1
ATOM 2153 C CA . PRO A 1 262 ? -6.764 9.059 6.653 1.00 89.88 262 PRO A CA 1
ATOM 2154 C C . PRO A 1 262 ? -7.990 8.285 7.134 1.00 89.88 262 PRO A C 1
ATOM 2156 O O . PRO A 1 262 ? -8.114 7.985 8.329 1.00 89.88 262 PRO A O 1
ATOM 2159 N N . ALA A 1 263 ? -8.872 7.934 6.200 1.00 93.31 263 ALA A N 1
ATOM 2160 C CA . ALA A 1 263 ? -10.088 7.205 6.533 1.00 93.31 263 ALA A CA 1
ATOM 2161 C C . ALA A 1 263 ? -9.762 5.798 7.036 1.00 93.31 263 ALA A C 1
ATOM 2163 O O . ALA A 1 263 ? -10.358 5.320 7.994 1.00 93.31 263 ALA A O 1
ATOM 2164 N N . ALA A 1 264 ? -8.755 5.142 6.460 1.00 94.62 264 ALA A N 1
ATOM 2165 C CA . ALA A 1 264 ? -8.256 3.876 6.973 1.00 94.62 264 ALA A CA 1
ATOM 2166 C C . ALA A 1 264 ? -7.118 4.089 7.997 1.00 94.62 264 ALA A C 1
ATOM 2168 O O . ALA A 1 264 ? -6.195 4.859 7.725 1.00 94.62 264 ALA A O 1
ATOM 2169 N N . PRO A 1 265 ? -7.105 3.374 9.140 1.00 93.50 265 PRO A N 1
ATOM 2170 C CA . PRO A 1 265 ? -8.074 2.359 9.568 1.00 93.50 265 PRO A CA 1
ATOM 2171 C C . PRO A 1 265 ? -9.224 2.905 10.443 1.00 93.50 265 PRO A C 1
ATOM 2173 O O . PRO A 1 265 ? -10.084 2.131 10.855 1.00 93.50 265 PRO A O 1
ATOM 2176 N N . SER A 1 266 ? -9.258 4.208 10.741 1.00 95.31 266 SER A N 1
ATOM 2177 C CA . SER A 1 266 ? -10.225 4.831 11.662 1.00 95.31 266 SER A CA 1
ATOM 2178 C C . SER A 1 266 ? -11.686 4.560 11.300 1.00 95.31 266 SER A C 1
ATOM 2180 O O . SER A 1 266 ? -12.470 4.108 12.130 1.00 95.31 266 SER A O 1
ATOM 2182 N N . GLY A 1 267 ? -12.042 4.755 10.039 1.00 96.00 267 GLY A N 1
ATOM 2183 C CA . GLY A 1 267 ? -13.374 4.511 9.515 1.00 96.00 267 GLY A CA 1
ATOM 2184 C C . GLY A 1 267 ? -13.773 3.038 9.572 1.00 96.00 267 GLY A C 1
ATOM 2185 O O . GLY A 1 267 ? -14.943 2.740 9.773 1.00 96.00 267 GLY A O 1
ATOM 2186 N N . THR A 1 268 ? -12.824 2.096 9.488 1.00 96.19 268 THR A N 1
ATOM 2187 C CA . THR A 1 268 ? -13.122 0.672 9.719 1.00 96.19 268 THR A CA 1
ATOM 2188 C C . THR A 1 268 ? -13.596 0.475 11.152 1.00 96.19 268 THR A C 1
ATOM 2190 O O . THR A 1 268 ? -14.628 -0.142 11.388 1.00 96.19 268 THR A O 1
ATOM 2193 N N . VAL A 1 269 ? -12.863 1.032 12.116 1.00 96.12 269 VAL A N 1
ATOM 2194 C CA . VAL A 1 269 ? -13.193 0.934 13.543 1.00 96.12 269 VAL A CA 1
ATOM 2195 C C . VAL A 1 269 ? -14.560 1.566 13.838 1.00 96.12 269 VAL A C 1
ATOM 2197 O O . VAL A 1 269 ? -15.386 0.945 14.509 1.00 96.12 269 VAL A O 1
ATOM 2200 N N . GLN A 1 270 ? -14.826 2.745 13.270 1.00 96.25 270 GLN A N 1
ATOM 2201 C CA . GLN A 1 270 ? -16.122 3.429 13.345 1.00 96.25 270 GLN A CA 1
ATOM 2202 C C . GLN A 1 270 ? -17.252 2.590 12.735 1.00 96.25 270 GLN A C 1
ATOM 2204 O O . GLN A 1 270 ? -18.283 2.398 13.375 1.00 96.25 270 GLN A O 1
ATOM 2209 N N . ASN A 1 271 ? -17.051 2.022 11.541 1.00 96.62 271 ASN A N 1
ATOM 2210 C CA . ASN A 1 271 ? -18.058 1.201 10.865 1.00 96.62 271 ASN A CA 1
ATOM 2211 C C . ASN A 1 271 ? -18.391 -0.072 11.651 1.00 96.62 271 ASN A C 1
ATOM 2213 O O . ASN A 1 271 ? -19.543 -0.496 11.661 1.00 96.62 271 ASN A O 1
ATOM 2217 N N . PHE A 1 272 ? -17.425 -0.657 12.366 1.00 95.94 272 PHE A N 1
ATOM 2218 C CA . PHE A 1 272 ? -17.671 -1.788 13.268 1.00 95.94 272 PHE A CA 1
ATOM 2219 C C . PHE A 1 272 ? -18.396 -1.398 14.574 1.00 95.94 272 PHE A C 1
ATOM 2221 O O . PHE A 1 272 ? -18.801 -2.277 15.340 1.00 95.94 272 PHE A O 1
ATOM 2228 N N . GLY A 1 273 ? -18.634 -0.104 14.800 1.00 95.75 273 GLY A N 1
ATOM 2229 C CA . GLY A 1 273 ? -19.437 0.436 15.896 1.00 95.75 273 GLY A CA 1
ATOM 2230 C C . GLY A 1 273 ? -18.640 0.856 17.129 1.00 95.75 273 GLY A C 1
ATOM 2231 O O . GLY A 1 273 ? -19.253 1.232 18.122 1.00 95.75 273 GLY A O 1
ATOM 2232 N N . ALA A 1 274 ? -17.307 0.800 17.094 1.00 97.00 274 ALA A N 1
ATOM 2233 C CA . ALA A 1 274 ? -16.481 1.304 18.188 1.00 97.00 274 ALA A CA 1
ATOM 2234 C C . ALA A 1 274 ? -16.415 2.838 18.178 1.00 97.00 274 ALA A C 1
ATOM 2236 O O . ALA A 1 274 ? -16.520 3.486 17.134 1.00 97.00 274 ALA A O 1
ATOM 2237 N N . LYS A 1 275 ? -16.210 3.429 19.356 1.00 95.31 275 LYS A N 1
ATOM 2238 C CA . LYS A 1 275 ? -16.086 4.878 19.529 1.00 95.31 275 LYS A CA 1
ATOM 2239 C C . LYS A 1 275 ? -14.654 5.305 19.250 1.00 95.31 275 LYS A C 1
ATOM 2241 O O . LYS A 1 275 ? -13.743 4.950 19.998 1.00 95.31 275 LYS A O 1
ATOM 2246 N N . LEU A 1 276 ? -14.449 6.076 18.188 1.00 93.38 276 LEU A N 1
ATOM 2247 C CA . LEU A 1 276 ? -13.164 6.723 17.945 1.00 93.38 276 LEU A CA 1
ATOM 2248 C C . LEU A 1 276 ? -12.912 7.770 19.030 1.00 93.38 276 LEU A C 1
ATOM 2250 O O . LEU A 1 276 ? -13.757 8.632 19.262 1.00 93.38 276 LEU A O 1
ATOM 2254 N N . VAL A 1 277 ? -11.753 7.692 19.683 1.00 92.19 277 VAL A N 1
ATOM 2255 C CA . VAL A 1 277 ? -11.290 8.746 20.591 1.00 92.19 277 VAL A CA 1
ATOM 2256 C C . VAL A 1 277 ? -10.200 9.561 19.920 1.00 92.19 277 VAL A C 1
ATOM 2258 O O . VAL A 1 277 ? -9.355 9.023 19.196 1.00 92.19 277 VAL A O 1
ATOM 2261 N N . ASP A 1 278 ? -10.238 10.866 20.160 1.00 88.25 278 ASP A N 1
ATOM 2262 C CA . ASP A 1 278 ? -9.160 11.754 19.763 1.00 88.25 278 ASP A CA 1
ATOM 2263 C C . ASP A 1 278 ? -8.054 11.770 20.831 1.00 88.25 278 ASP A C 1
ATOM 2265 O O . ASP A 1 278 ? -8.301 11.444 21.988 1.00 88.25 278 ASP A O 1
ATOM 2269 N N . TYR A 1 279 ? -6.823 12.081 20.435 1.00 85.75 279 TYR A N 1
ATOM 2270 C CA . TYR A 1 279 ? -5.689 12.246 21.335 1.00 85.75 279 TYR A CA 1
ATOM 2271 C C . TYR A 1 279 ? -4.641 13.174 20.711 1.00 85.75 279 TYR A C 1
ATOM 2273 O O . TYR A 1 279 ? -4.429 13.180 19.496 1.00 85.75 279 TYR A O 1
ATOM 2281 N N . SER A 1 280 ? -3.952 13.956 21.541 1.00 81.25 280 SER A N 1
ATOM 2282 C CA . SER A 1 280 ? -3.109 15.077 21.089 1.00 81.25 280 SER A CA 1
ATOM 2283 C C . SER A 1 280 ? -1.917 14.670 20.214 1.00 81.25 280 SER A C 1
ATOM 2285 O O . SER A 1 280 ? -1.507 15.419 19.331 1.00 81.25 280 SER A O 1
ATOM 2287 N N . THR A 1 281 ? -1.386 13.465 20.413 1.00 82.19 281 THR A N 1
ATOM 2288 C CA . THR A 1 281 ? -0.194 12.941 19.726 1.00 82.19 281 THR A CA 1
ATOM 2289 C C . THR A 1 281 ? -0.534 11.974 18.591 1.00 82.19 281 THR A C 1
ATOM 2291 O O . THR A 1 281 ? 0.231 11.062 18.266 1.00 82.19 281 THR A O 1
ATOM 2294 N N . TRP A 1 282 ? -1.708 12.119 17.970 1.00 83.06 282 TRP A N 1
ATOM 2295 C CA . TRP A 1 282 ? -2.134 11.243 16.872 1.00 83.06 282 TRP A CA 1
ATOM 2296 C C . TRP A 1 282 ? -1.225 11.310 15.648 1.00 83.06 282 TRP A C 1
ATOM 2298 O O . TRP A 1 282 ? -1.055 10.305 14.954 1.00 83.06 282 TRP A O 1
ATOM 2308 N N . TRP A 1 283 ? -0.598 12.467 15.432 1.00 84.44 283 TRP A N 1
ATOM 2309 C CA . TRP A 1 283 ? 0.403 12.665 14.396 1.00 84.44 283 TRP A CA 1
ATOM 2310 C C . TRP A 1 283 ? 1.773 12.107 14.793 1.00 84.44 283 TRP A C 1
ATOM 2312 O O . TRP A 1 283 ? 2.664 12.084 13.961 1.00 84.44 283 TRP A O 1
ATOM 2322 N N . ASP A 1 284 ? 2.022 11.627 16.005 1.00 84.56 284 ASP A N 1
ATOM 2323 C CA . ASP A 1 284 ? 3.384 11.213 16.348 1.00 84.56 284 ASP A CA 1
ATOM 2324 C C . ASP A 1 284 ? 3.762 9.870 15.716 1.00 84.56 284 ASP A C 1
ATOM 2326 O O . ASP A 1 284 ? 2.947 8.958 15.538 1.00 84.56 284 ASP A O 1
ATOM 2330 N N . CYS A 1 285 ? 5.045 9.743 15.372 1.00 84.19 285 CYS A N 1
ATOM 2331 C CA . CYS A 1 285 ? 5.620 8.450 15.032 1.00 84.19 285 CYS A CA 1
ATOM 2332 C C . CYS A 1 285 ? 5.533 7.528 16.254 1.00 84.19 285 CYS A C 1
ATOM 2334 O O . CYS A 1 285 ? 5.774 7.957 17.379 1.00 84.19 285 CYS A O 1
ATOM 2336 N N . CYS A 1 286 ? 5.264 6.238 16.046 1.00 84.94 286 CYS A N 1
ATOM 2337 C CA . CYS A 1 286 ? 5.280 5.256 17.133 1.00 84.94 286 CYS A CA 1
ATOM 2338 C C . CYS A 1 286 ? 6.682 4.983 17.711 1.00 84.94 286 CYS A C 1
ATOM 2340 O O . CYS A 1 286 ? 6.811 4.150 18.601 1.00 84.94 286 CYS A O 1
ATOM 2342 N N . GLY A 1 287 ? 7.730 5.617 17.175 1.00 82.88 287 GLY A N 1
ATOM 2343 C CA . GLY A 1 287 ? 9.126 5.386 17.550 1.00 82.88 287 GLY A CA 1
ATOM 2344 C C . GLY A 1 287 ? 9.759 4.177 16.863 1.00 82.88 287 GLY A C 1
ATOM 2345 O O . GLY A 1 287 ? 10.976 4.082 16.807 1.00 82.88 287 GLY A O 1
ATOM 2346 N N . PHE A 1 288 ? 8.965 3.304 16.240 1.00 79.94 288 PHE A N 1
ATOM 2347 C CA . PHE A 1 288 ? 9.425 2.098 15.536 1.00 79.94 288 PHE A CA 1
ATOM 2348 C C . PHE A 1 288 ? 10.036 2.392 14.144 1.00 79.94 288 PHE A C 1
ATOM 2350 O O . PHE A 1 288 ? 9.981 1.568 13.232 1.00 79.94 288 PHE A O 1
ATOM 2357 N N . GLY A 1 289 ? 10.576 3.596 13.937 1.00 73.94 289 GLY A N 1
ATOM 2358 C CA . GLY A 1 289 ? 11.232 3.983 12.685 1.00 73.94 289 GLY A CA 1
ATOM 2359 C C . GLY A 1 289 ? 12.536 3.206 12.482 1.00 73.94 289 GLY A C 1
ATOM 2360 O O . GLY A 1 289 ? 13.314 3.046 13.417 1.00 73.94 289 GLY A O 1
ATOM 2361 N N . PHE A 1 290 ? 12.778 2.718 11.264 1.00 74.88 290 PHE A N 1
ATOM 2362 C CA . PHE A 1 290 ? 13.711 1.611 10.997 1.00 74.88 290 PHE A CA 1
ATOM 2363 C C . PHE A 1 290 ? 15.150 1.823 11.458 1.00 74.88 290 PHE A C 1
ATOM 2365 O O . PHE A 1 290 ? 15.720 0.922 12.062 1.00 74.88 290 PHE A O 1
ATOM 2372 N N . ARG A 1 291 ? 15.755 2.994 11.220 1.00 78.50 291 ARG A N 1
ATOM 2373 C CA . ARG A 1 291 ? 17.121 3.225 11.708 1.00 78.50 291 ARG A CA 1
ATOM 2374 C C . ARG A 1 291 ? 17.164 3.187 13.236 1.00 78.50 291 ARG A C 1
ATOM 2376 O O . ARG A 1 291 ? 17.949 2.435 13.801 1.00 78.50 291 ARG A O 1
ATOM 2383 N N . HIS A 1 292 ? 16.264 3.917 13.895 1.00 80.06 292 HIS A N 1
ATOM 2384 C CA . HIS A 1 292 ? 16.229 3.992 15.354 1.00 80.06 292 HIS A CA 1
ATOM 2385 C C . HIS A 1 292 ? 15.926 2.647 16.014 1.00 80.06 292 HIS A C 1
ATOM 2387 O O . HIS A 1 292 ? 16.499 2.353 17.053 1.00 80.06 292 HIS A O 1
ATOM 2393 N N . ILE A 1 293 ? 15.089 1.786 15.431 1.00 79.06 293 ILE A N 1
ATOM 2394 C CA . ILE A 1 293 ? 14.873 0.465 16.036 1.00 79.06 293 ILE A CA 1
ATOM 2395 C C . ILE A 1 293 ? 16.116 -0.430 15.953 1.00 79.06 293 ILE A C 1
ATOM 2397 O O . ILE A 1 293 ? 16.343 -1.236 16.854 1.00 79.06 293 ILE A O 1
ATOM 2401 N N . LEU A 1 294 ? 16.932 -0.279 14.906 1.00 78.31 294 LEU A N 1
ATOM 2402 C CA . LEU A 1 294 ? 18.156 -1.060 14.738 1.00 78.31 294 LEU A CA 1
ATOM 2403 C C . LEU A 1 294 ? 19.322 -0.517 15.573 1.00 78.31 294 LEU A C 1
ATOM 2405 O O . LEU A 1 294 ? 20.123 -1.308 16.063 1.00 78.31 294 LEU A O 1
ATOM 2409 N N . THR A 1 295 ? 19.429 0.806 15.741 1.00 82.75 295 THR A N 1
ATOM 2410 C CA . THR A 1 295 ? 20.603 1.440 16.370 1.00 82.75 295 THR A CA 1
ATOM 2411 C C . THR A 1 295 ? 20.321 2.116 17.712 1.00 82.75 295 THR A C 1
ATOM 2413 O O . THR A 1 295 ? 21.244 2.321 18.491 1.00 82.75 295 THR A O 1
ATOM 2416 N N . GLU A 1 296 ? 19.067 2.459 18.015 1.00 84.00 296 GLU A N 1
ATOM 2417 C CA . GLU A 1 296 ? 18.667 3.325 19.138 1.00 84.00 296 GLU A CA 1
ATOM 2418 C C . GLU A 1 296 ? 17.384 2.813 19.826 1.00 84.00 296 GLU A C 1
ATOM 2420 O O . GLU A 1 296 ? 16.336 3.470 19.880 1.00 84.00 296 GLU A O 1
ATOM 2425 N N . ARG A 1 297 ? 17.457 1.591 20.368 1.00 82.62 297 ARG A N 1
ATOM 2426 C CA . ARG A 1 297 ? 16.314 0.900 20.991 1.00 82.62 297 ARG A CA 1
ATOM 2427 C C . ARG A 1 297 ? 15.589 1.746 22.041 1.00 82.62 297 ARG A C 1
ATOM 2429 O O . ARG A 1 297 ? 14.360 1.787 22.043 1.00 82.62 297 ARG A O 1
ATOM 2436 N N . GLU A 1 298 ? 16.323 2.407 22.932 1.00 85.69 298 GLU A N 1
ATOM 2437 C CA . GLU A 1 298 ? 15.715 3.175 24.026 1.00 85.69 298 GLU A CA 1
ATOM 2438 C C . GLU A 1 298 ? 15.066 4.474 23.533 1.00 85.69 298 GLU A C 1
ATOM 2440 O O . GLU A 1 298 ? 13.977 4.822 23.991 1.00 85.69 298 GLU A O 1
ATOM 2445 N N . PHE A 1 299 ? 15.639 5.121 22.511 1.00 83.12 299 PHE A N 1
ATOM 2446 C CA . PHE A 1 299 ? 14.979 6.234 21.828 1.00 83.12 299 PHE A CA 1
ATOM 2447 C C . PHE A 1 299 ? 13.645 5.787 21.224 1.00 83.12 299 PHE A C 1
ATOM 2449 O O . PHE A 1 299 ? 12.618 6.406 21.486 1.00 83.12 299 PHE A O 1
ATOM 2456 N N . SER A 1 300 ? 13.624 4.655 20.514 1.00 83.50 300 SER A N 1
ATOM 2457 C CA . SER A 1 300 ? 12.397 4.094 19.929 1.00 83.50 300 SER A CA 1
ATOM 2458 C C . SER A 1 300 ? 11.319 3.818 20.984 1.00 83.50 300 SER A C 1
ATOM 2460 O O . SER A 1 300 ? 10.146 4.129 20.780 1.00 83.50 300 SER A O 1
ATOM 2462 N N . ARG A 1 301 ? 11.710 3.267 22.141 1.00 82.75 301 ARG A N 1
ATOM 2463 C CA . ARG A 1 301 ? 10.788 2.973 23.251 1.00 82.75 301 ARG A CA 1
ATOM 2464 C C . ARG A 1 301 ? 10.260 4.232 23.928 1.00 82.75 301 ARG A C 1
ATOM 2466 O O . ARG A 1 301 ? 9.123 4.206 24.390 1.00 82.75 301 ARG A O 1
ATOM 2473 N N . SER A 1 302 ? 11.028 5.323 23.956 1.00 83.06 302 SER A N 1
ATOM 2474 C CA . SER A 1 302 ? 10.593 6.576 24.589 1.00 83.06 302 SER A CA 1
ATOM 2475 C C . SER A 1 302 ? 9.253 7.087 24.034 1.00 83.06 302 SER A C 1
ATOM 2477 O O . SER A 1 302 ? 8.389 7.482 24.812 1.00 83.06 302 SER A O 1
ATOM 2479 N N . PHE A 1 303 ? 8.998 6.938 22.728 1.00 78.44 303 PHE A N 1
ATOM 2480 C CA . PHE A 1 303 ? 7.731 7.323 22.084 1.00 78.44 303 PHE A CA 1
ATOM 2481 C C . PHE A 1 303 ? 6.516 6.521 22.567 1.00 78.44 303 PHE A C 1
ATOM 2483 O O . PHE A 1 303 ? 5.389 7.009 22.505 1.00 78.44 303 PHE A O 1
ATOM 2490 N N . ALA A 1 304 ? 6.727 5.295 23.049 1.00 70.56 304 ALA A N 1
ATOM 2491 C CA . ALA A 1 304 ? 5.673 4.473 23.637 1.00 70.56 304 ALA A CA 1
ATOM 2492 C C . ALA A 1 304 ? 5.455 4.772 25.131 1.00 70.56 304 ALA A C 1
ATOM 2494 O O . ALA A 1 304 ? 4.405 4.428 25.669 1.00 70.56 304 ALA A O 1
ATOM 2495 N N . LEU A 1 305 ? 6.437 5.393 25.798 1.00 68.25 305 LEU A N 1
ATOM 2496 C CA . LEU A 1 305 ? 6.400 5.701 27.230 1.00 68.25 305 LEU A CA 1
ATOM 2497 C C . LEU A 1 305 ? 5.747 7.057 27.534 1.00 68.25 305 LEU A C 1
ATOM 2499 O O . LEU A 1 305 ? 5.237 7.246 28.639 1.00 68.25 305 LEU A O 1
ATOM 2503 N N . PHE A 1 306 ? 5.718 7.994 26.581 1.00 65.12 306 PHE A N 1
ATOM 2504 C CA . PHE A 1 306 ? 5.007 9.259 26.767 1.00 65.12 306 PHE A CA 1
ATOM 2505 C C . PHE A 1 306 ? 3.490 9.034 26.803 1.00 65.12 306 PHE A C 1
ATOM 2507 O O . PHE A 1 306 ? 2.892 8.485 25.874 1.00 65.12 306 PHE A O 1
ATOM 2514 N N . LYS A 1 307 ? 2.851 9.478 27.895 1.00 57.12 307 LYS A N 1
ATOM 2515 C CA . LYS A 1 307 ? 1.398 9.398 28.063 1.00 57.12 307 LYS A CA 1
ATOM 2516 C C . LYS A 1 307 ? 0.723 10.213 26.963 1.00 57.12 307 LYS A C 1
ATOM 2518 O O . LYS A 1 307 ? 0.864 11.432 26.904 1.00 57.12 307 LYS A O 1
ATOM 2523 N N . LYS A 1 308 ? -0.046 9.535 26.117 1.00 63.91 308 LYS A N 1
ATOM 2524 C CA . LYS A 1 308 ? -0.913 10.188 25.139 1.00 63.91 308 LYS A CA 1
ATOM 2525 C C . LYS A 1 308 ? -2.085 10.811 25.894 1.00 63.91 308 LYS A C 1
ATOM 2527 O O . LYS A 1 308 ? -2.774 10.108 26.634 1.00 63.91 308 LYS A O 1
ATOM 2532 N N . VAL A 1 309 ? -2.248 12.125 25.776 1.00 59.50 309 VAL A N 1
ATOM 2533 C CA . VAL A 1 309 ? -3.358 12.845 26.410 1.00 59.50 309 VAL A CA 1
ATOM 2534 C C . VAL A 1 309 ? -4.583 12.673 25.515 1.00 59.50 309 VAL A C 1
ATOM 2536 O O . VAL A 1 309 ? -4.519 13.004 24.329 1.00 59.50 309 VAL A O 1
ATOM 2539 N N . ILE A 1 310 ? -5.631 12.078 26.085 1.00 55.16 310 ILE A N 1
ATOM 2540 C CA . ILE A 1 310 ? -6.974 11.939 25.505 1.00 55.16 310 ILE A CA 1
ATOM 2541 C C . ILE A 1 310 ? -7.777 13.160 25.935 1.00 55.16 310 ILE A C 1
ATOM 2543 O O . ILE A 1 310 ? -7.698 13.476 27.147 1.00 55.16 310 ILE A O 1
#

Secondary structure (DSSP, 8-state):
--HHHHHHHHHHHHHHHH-TTTTS--HHHHHHHHHHHHS-TTHHHHHHHHHHHHHHTTSSEEEPPPGGG--EEEEBTTSPEEEE--SSEEEE--TTHHHH-THHHHHHHHHHHHTT--EEE-SS-----HHHHHTTS---HHHHHHHHHHHHHHHHHTT-EEEE--HHHHHHHHHHHHHHHH-HHHHHHHHHHHHTTT---EEESS-EEHHHHHHHHHHHHGGG--S--TT-EE-----HHHHTSSGGGSB--TTTGGGTS-STTHHHHHHTT-EE---TTTTS--S--HHHHHH-HHHHHHHHHSPPP-

Foldseek 3Di:
DPPVVVVVVVVVVVVCVVPVPPPDDDVPVVVCVQCVPFADPQAPVVLLVLVVVCVVVVLAAALEDDVQLVWDWFAAPVRPTDIDRQAQAEEADACPCCVPPVVQVVVLVVLCVVLVGHYDPDPDQDHLCLLCVLLVNDDDLLVSLLSLQVRCQSCPVVSGHYEYADLSSLLSSVVSSSCCRVPVVSSVSNQVVQVVVVGGHYDYSARHYVQQNLLVCLLVSLVPDPDAQLVAEDADQDACSQARNRPRRAGFDCVFVNRPDGCGPRSSCVSNNHHYDDWDCSVPHCLVRNNCVVPPVVSSCVSVVDDTHD

=== Feature glossary ===
Legend for the data blocks above and below:

— What the protein is —

The amino-acid sequence is the protein's primary structure: the linear order of residues from the N-terminus to the C-terminus, written in one-letter code. Everything else here — the 3D coordinates, the secondary structure, the domain annotations — is ultimately a consequence of this string.

Functional annotations link the protein to curated databases. InterPro entries identify conserved domains and families by matching the sequence against member-database signatures (Pfam, PROSITE, CDD, …). Gene Ontology (GO) terms describe molecular function, biological process, and cellular component in a controlled vocabulary. CATH places the structure in a hierarchical fold classification (Class/Architecture/Topology/Homologous-superfamily). The organism is the source species.

— Where its atoms are —

Atomic coordinates in PDBx/mmCIF format — the same representation the Protein Data Bank distributes. Each line of the _atom_site loop places one backbone atom in Cartesian space (units: ångströms, origin: arbitrary).

The six renders are orthographic views along the three Cartesian axes in both directions. Representation (cartoon, sticks, or surface) and color scheme (sequence-rainbow or by-chain) vary across proteins so the training set covers all the common visualization conventions.

— Local backbone conformation —

Eight-state secondary structure (DSSP): H is the canonical α-helix, G the tighter 3₁₀-helix, I the wider π-helix; E/B are β-structure, T and S are turns and bends, and '-' is everything else. DSSP derives these from the pattern of main-chain N–H···O=C hydrogen bonds, not from the sequence.

Three-state secondary structure (P-SEA) collapses the eight DSSP classes into helix (a), strand (b), and coil (c). P-SEA assigns these from Cα geometry alone — distances and angles — without requiring backbone oxygens, so it works on any Cα trace.

φ (phi) and ψ (psi) are the two rotatable backbone dihedrals per residue: φ is the C(i-1)–N–Cα–C torsion, ψ is the N–Cα–C–N(i+1) torsion, both in degrees on (−180°, 180°]. α-helical residues cluster near (−60°, −45°); β-strand residues near (−120°, +130°). A Ramachandran plot is simply a scatter of (φ, ψ) for every residue.

— Global shape and packing —

The geometric summary reports three shape descriptors. Rg (radius of gyration) measures how spread out the Cα atoms are about their centre of mass; compact globular proteins have small Rg, elongated or unfolded ones large. Cα contacts (<8 Å, |i−j|>4) count long-range residue pairs in spatial proximity — high for tightly packed folds, near zero for rods or random coil. The bounding-box extents give the protein's footprint along x, y, z in Å.

SASA measures how much of the protein is reachable by solvent. It is computed by rolling a water-sized probe over the atomic surface and summing the exposed area (Å²). Per-residue SASA distinguishes core (buried, low SASA) from surface (exposed, high SASA) residues; total SASA is a whole-molecule size measure.

Plot images: a contact map (which residues are close in 3D, as an N×N binary image), a Ramachandran scatter (backbone torsion angles, revealing secondary-structure composition at a glance), and — for AlphaFold structures — a PAE heatmap (pairwise prediction confidence).

— Structural neighborhood —

A 3Di character summarizes, for each residue, the relative orientation of the Cα frame of its nearest spatial neighbor. Because it encodes fold topology rather than chemistry, 3Di alignments detect remote structural similarity that sequence alignment misses.

The Foldseek neighbor list gives the closest experimentally determined structures in the PDB, ranked by structural alignment. TM-score near 1 means near-identical fold; near 0.3 means only rough topology match. This is how one finds what a novel AlphaFold prediction most resembles in the solved-structure universe.

— Confidence and disorder —

For AlphaFold models, the B-factor field carries pLDDT — the model's own estimate of local accuracy on a 0–100 scale. Regions with pLDDT<50 should be treated as essentially unmodeled; they often correspond to intrinsically disordered segments.

Crystallographic B-factors measure how much each atom's electron density is smeared out, in Å². They rise in mobile loops and surface residues and fall in the buried interior. In AlphaFold models this column is repurposed to hold pLDDT instead.

Predicted Aligned Error (PAE) is an AlphaFold confidence matrix: entry (i, j) is the expected error in the position of residue j, in ångströms, when the prediction is superimposed on the true structure at residue i. Low PAE within a block of residues means that block is internally rigid and well-predicted; high PAE between two blocks means their relative placement is uncertain even if each block individually is confident.